Protein AF-A0AAV2I0E4-F1 (afdb_monomer_lite)

Foldseek 3Di:
DLVLLLLVLVLLVCVVPVVDDPVVCVVQVPLCVQLVVLCVVVVVCCPDPQHNLLLLLDPVSVVVLLVSLVSSVVSNVVRVVSHPDPSVNLSSVLSSQLSVLCNDPVVSVLSNLLCVWPVVVDVVLVVVLVVQLVVLSVVLSVVVVVQQVVCVVVVHDPLPDQSQVSLVSSLCSNLVVNCVSTNDSRSVSSNSSCCRNVVSSCVVVVNDPDDDDPVPPVVVVVVVVVPPPDDDD

Structure (mmCIF, N/CA/C/O backbone):
data_AF-A0AAV2I0E4-F1
#
_entry.id   AF-A0AAV2I0E4-F1
#
loop_
_atom_site.group_PDB
_atom_site.id
_atom_site.type_symbol
_atom_site.label_atom_id
_atom_site.label_alt_id
_atom_site.label_comp_id
_atom_site.label_asym_id
_atom_site.label_entity_id
_atom_site.label_seq_id
_atom_site.pdbx_PDB_ins_code
_atom_site.Cartn_x
_atom_site.Cartn_y
_atom_site.Cartn_z
_atom_site.occupancy
_atom_site.B_iso_or_equiv
_atom_site.auth_seq_id
_atom_site.auth_comp_id
_atom_site.auth_asym_id
_atom_site.auth_atom_id
_atom_site.pdbx_PDB_model_num
ATOM 1 N N . MET A 1 1 ? 7.960 1.478 -1.567 1.00 48.31 1 MET A N 1
ATOM 2 C CA . MET A 1 1 ? 6.516 1.318 -1.844 1.00 48.31 1 MET A CA 1
ATOM 3 C C . MET A 1 1 ? 5.869 0.247 -0.984 1.00 48.31 1 MET A C 1
ATOM 5 O O . MET A 1 1 ? 4.840 0.550 -0.406 1.00 48.31 1 MET A O 1
ATOM 9 N N . PHE A 1 2 ? 6.456 -0.941 -0.808 1.00 49.88 2 PHE A N 1
ATOM 10 C CA . PHE A 1 2 ? 5.968 -1.858 0.228 1.00 49.88 2 PHE A CA 1
ATOM 11 C C . PHE A 1 2 ? 5.987 -1.206 1.616 1.00 49.88 2 PHE A C 1
ATOM 13 O O . PHE A 1 2 ? 4.979 -1.257 2.291 1.00 49.88 2 PHE A O 1
ATOM 20 N N . LYS A 1 3 ? 7.018 -0.421 1.969 1.00 49.50 3 LYS A N 1
ATOM 21 C CA . LYS A 1 3 ? 6.972 0.493 3.133 1.00 49.50 3 LYS A CA 1
ATOM 22 C C . LYS A 1 3 ? 5.777 1.454 3.171 1.00 49.50 3 LYS A C 1
ATOM 24 O O . LYS A 1 3 ? 5.347 1.789 4.260 1.00 49.50 3 LYS A O 1
ATOM 29 N N . LEU A 1 4 ? 5.241 1.885 2.026 1.00 49.28 4 LEU A N 1
ATOM 30 C CA . LEU A 1 4 ? 4.042 2.726 1.953 1.00 49.28 4 LEU A CA 1
ATOM 31 C C . LEU A 1 4 ? 2.774 1.887 2.130 1.00 49.28 4 LEU A C 1
ATOM 33 O O . LEU A 1 4 ? 1.905 2.276 2.886 1.00 49.28 4 LEU A O 1
ATOM 37 N N . VAL A 1 5 ? 2.680 0.720 1.489 1.00 51.31 5 VAL A N 1
ATOM 38 C CA . VAL A 1 5 ? 1.581 -0.240 1.696 1.00 51.31 5 VAL A CA 1
ATOM 39 C C . VAL A 1 5 ? 1.544 -0.696 3.155 1.00 51.31 5 VAL A C 1
ATOM 41 O O . VAL A 1 5 ? 0.488 -0.689 3.781 1.00 51.31 5 VAL A O 1
ATOM 44 N N . LEU A 1 6 ? 2.710 -1.000 3.723 1.00 51.12 6 LEU A N 1
ATOM 45 C CA . LEU A 1 6 ? 2.941 -1.237 5.139 1.00 51.12 6 LEU A CA 1
ATOM 46 C C . LEU A 1 6 ? 2.538 -0.003 5.937 1.00 51.12 6 LEU A C 1
ATOM 48 O O . LEU A 1 6 ? 1.730 -0.149 6.833 1.00 51.12 6 LEU A O 1
ATOM 52 N N . ALA A 1 7 ? 3.007 1.206 5.617 1.00 47.75 7 ALA A N 1
ATOM 53 C CA . ALA A 1 7 ? 2.652 2.422 6.354 1.00 47.75 7 ALA A CA 1
ATOM 54 C C . ALA A 1 7 ? 1.153 2.746 6.302 1.00 47.75 7 ALA A C 1
ATOM 56 O O . ALA A 1 7 ? 0.615 3.209 7.297 1.00 47.75 7 ALA A O 1
ATOM 57 N N . LEU A 1 8 ? 0.464 2.468 5.194 1.00 48.38 8 LEU A N 1
ATOM 58 C CA . LEU A 1 8 ? -0.985 2.620 5.048 1.00 48.38 8 LEU A CA 1
ATOM 59 C C . LEU A 1 8 ? -1.731 1.560 5.868 1.00 48.38 8 LEU A C 1
ATOM 61 O O . LEU A 1 8 ? -2.673 1.888 6.587 1.00 48.38 8 LEU A O 1
ATOM 65 N N . SER A 1 9 ? -1.252 0.314 5.842 1.00 47.59 9 SER A N 1
ATOM 66 C CA . SER A 1 9 ? -1.775 -0.779 6.673 1.00 47.59 9 SER A CA 1
ATOM 67 C C . SER A 1 9 ? -1.529 -0.508 8.165 1.00 47.59 9 SER A C 1
ATOM 69 O O . SER A 1 9 ? -2.415 -0.691 8.993 1.00 47.59 9 SER A O 1
ATOM 71 N N . PHE A 1 10 ? -0.351 0.007 8.522 1.00 42.28 10 PHE A N 1
ATOM 72 C CA . PHE A 1 10 ? 0.028 0.389 9.879 1.00 42.28 10 PHE A CA 1
ATOM 73 C C . PHE A 1 10 ? -0.701 1.650 10.335 1.00 42.28 10 PHE A C 1
ATOM 75 O O . PHE A 1 10 ? -1.064 1.708 11.498 1.00 42.28 10 PHE A O 1
ATOM 82 N N . ALA A 1 11 ? -0.972 2.633 9.476 1.00 41.59 11 ALA A N 1
ATOM 83 C CA . ALA A 1 11 ? -1.765 3.808 9.839 1.00 41.59 11 ALA A CA 1
ATOM 84 C C . ALA A 1 11 ? -3.202 3.413 10.215 1.00 41.59 11 ALA A C 1
ATOM 86 O O . ALA A 1 11 ? -3.735 3.927 11.200 1.00 41.59 11 ALA A O 1
ATOM 87 N N . ALA A 1 12 ? -3.790 2.438 9.510 1.00 41.72 12 ALA A N 1
ATOM 88 C CA . ALA A 1 12 ? -5.074 1.848 9.888 1.00 41.72 12 ALA A CA 1
ATOM 89 C C . ALA A 1 12 ? -5.002 1.138 11.260 1.00 41.72 12 ALA A C 1
ATOM 91 O O . ALA A 1 12 ? -5.859 1.373 12.111 1.00 41.72 12 ALA A O 1
ATOM 92 N N . ILE A 1 13 ? -3.934 0.372 11.534 1.00 41.44 13 ILE A N 1
ATOM 93 C CA . ILE A 1 13 ? -3.697 -0.265 12.850 1.00 41.44 1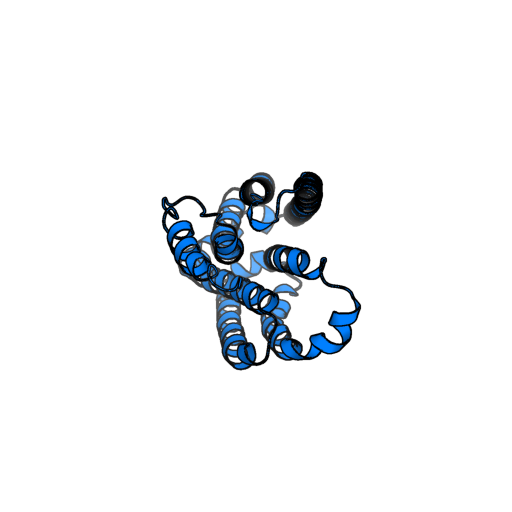3 ILE A CA 1
ATOM 94 C C . ILE A 1 13 ? -3.454 0.771 13.961 1.00 41.44 13 ILE A C 1
ATOM 96 O O . ILE A 1 13 ? -3.957 0.635 15.074 1.00 41.44 13 ILE A O 1
ATOM 100 N N . PHE A 1 14 ? -2.675 1.821 13.697 1.00 38.97 14 PHE A N 1
ATOM 101 C CA . PHE A 1 14 ? -2.323 2.848 14.681 1.00 38.97 14 PHE A CA 1
ATOM 102 C C . PHE A 1 14 ? -3.521 3.730 15.046 1.00 38.97 14 PHE A C 1
ATOM 104 O O . PHE A 1 14 ? -3.590 4.214 16.181 1.00 38.97 14 PHE A O 1
ATOM 111 N N . CYS A 1 15 ? -4.495 3.881 14.146 1.00 39.53 15 CYS A N 1
ATOM 112 C CA . CYS A 1 15 ? -5.775 4.511 14.464 1.00 39.53 15 CYS A CA 1
ATOM 113 C C . CYS A 1 15 ? -6.555 3.693 15.517 1.00 39.53 15 CYS A C 1
ATOM 115 O O . CYS A 1 15 ? -7.121 4.264 16.447 1.00 39.53 15 CYS A O 1
ATOM 117 N N . GLU A 1 16 ? -6.486 2.357 15.463 1.00 37.59 16 GLU A N 1
ATOM 118 C CA . GLU A 1 16 ? -7.081 1.477 16.482 1.00 37.59 16 GLU A CA 1
ATOM 119 C C . GLU A 1 16 ? -6.228 1.373 17.767 1.00 37.59 16 GLU A C 1
ATOM 121 O O . GLU A 1 16 ? -6.768 1.288 18.873 1.00 37.59 16 GLU A O 1
ATOM 126 N N . CYS A 1 17 ? -4.893 1.427 17.666 1.00 34.41 17 CYS A N 1
ATOM 127 C CA . CYS A 1 17 ? -3.990 1.270 18.815 1.00 34.41 17 CYS A CA 1
ATOM 128 C C . CYS A 1 17 ? -3.770 2.546 19.643 1.00 34.41 17 CYS A C 1
ATOM 130 O O . CYS A 1 17 ? -3.563 2.452 20.855 1.00 34.41 17 CYS A O 1
ATOM 132 N N . SER A 1 18 ? -3.805 3.739 19.043 1.00 38.62 18 SER A N 1
ATOM 133 C CA . SER A 1 18 ? -3.518 4.997 19.760 1.00 38.62 18 SER A CA 1
ATOM 134 C C . SER A 1 18 ? -4.557 5.336 20.842 1.00 38.62 18 SER A C 1
ATOM 136 O O . SER A 1 18 ? -4.232 6.021 21.814 1.00 38.62 18 SER A O 1
ATOM 138 N N . LEU A 1 19 ? -5.766 4.771 20.755 1.00 43.44 19 LEU A N 1
ATOM 139 C CA . LEU A 1 19 ? -6.815 4.907 21.770 1.00 43.44 19 LEU A CA 1
ATOM 140 C C . LEU A 1 19 ? -6.691 3.910 22.941 1.00 43.44 19 LEU A C 1
ATOM 142 O O . LEU A 1 19 ? -7.362 4.081 23.962 1.00 43.44 19 LEU A O 1
ATOM 146 N N . ILE A 1 20 ? -5.812 2.901 22.862 1.00 40.12 20 ILE A N 1
ATOM 147 C CA . ILE A 1 20 ? -5.702 1.829 23.866 1.00 40.12 20 ILE A CA 1
ATOM 148 C C . ILE A 1 20 ? -4.303 1.825 24.512 1.00 40.12 20 ILE A C 1
ATOM 150 O O . ILE A 1 20 ? -3.403 1.089 24.131 1.00 40.12 20 ILE A O 1
ATOM 154 N N . ARG A 1 21 ? -4.154 2.682 25.531 1.00 44.19 21 ARG A N 1
ATOM 155 C CA . ARG A 1 21 ? -3.226 2.640 26.691 1.00 44.19 21 ARG A CA 1
ATOM 156 C C . ARG A 1 21 ? -1.987 1.710 26.612 1.00 44.19 21 ARG A C 1
ATOM 158 O O . ARG A 1 21 ? -2.097 0.486 26.616 1.00 44.19 21 ARG A O 1
ATOM 165 N N . LYS A 1 22 ? -0.800 2.314 26.792 1.00 44.31 22 LYS A N 1
ATOM 166 C CA . LYS A 1 22 ? 0.545 1.690 26.874 1.00 44.31 22 LYS A CA 1
ATOM 167 C C . LYS A 1 22 ? 0.685 0.476 27.816 1.00 44.31 22 LYS A C 1
ATOM 169 O O . LYS A 1 22 ? 1.563 -0.351 27.590 1.00 44.31 22 LYS A O 1
ATOM 174 N N . ASP A 1 23 ? -0.180 0.324 28.818 1.00 39.72 23 ASP A N 1
ATOM 175 C CA . ASP A 1 23 ? -0.106 -0.774 29.796 1.00 39.72 23 ASP A CA 1
ATOM 176 C C . ASP A 1 23 ? -0.652 -2.120 29.275 1.00 39.72 23 ASP A C 1
ATOM 178 O O . ASP A 1 23 ? -0.345 -3.169 29.838 1.00 39.72 23 ASP A O 1
ATOM 182 N N . LEU A 1 24 ? -1.427 -2.120 28.180 1.00 45.09 24 LEU A N 1
ATOM 183 C CA . LEU A 1 24 ? -1.905 -3.345 27.519 1.00 45.09 24 LEU A CA 1
ATOM 184 C C . LEU A 1 24 ? -0.884 -3.933 26.534 1.00 45.09 24 LEU A C 1
ATOM 186 O O . LEU A 1 24 ? -0.988 -5.108 26.203 1.00 45.09 24 LEU A O 1
ATOM 190 N N . LEU A 1 25 ? 0.120 -3.167 26.096 1.00 48.09 25 LEU A N 1
ATOM 191 C CA . LEU A 1 25 ? 1.089 -3.602 25.080 1.00 48.09 25 LEU A CA 1
ATOM 192 C C . LEU A 1 25 ? 2.153 -4.567 25.629 1.00 48.09 25 LEU A C 1
ATOM 194 O O . LEU A 1 25 ? 2.576 -5.473 24.922 1.00 48.09 25 LEU A O 1
ATOM 198 N N . ALA A 1 26 ? 2.538 -4.446 26.904 1.00 46.16 26 ALA A N 1
ATOM 199 C CA . ALA A 1 26 ? 3.635 -5.237 27.476 1.00 46.16 26 ALA A CA 1
ATOM 200 C C . ALA A 1 26 ? 3.281 -6.706 27.791 1.00 46.16 26 ALA A C 1
ATOM 202 O O . ALA A 1 26 ? 4.175 -7.518 27.995 1.00 46.16 26 ALA A O 1
ATOM 203 N N . LYS A 1 27 ? 1.988 -7.058 27.854 1.00 48.91 27 LYS A N 1
ATOM 204 C CA . LYS A 1 27 ? 1.516 -8.437 28.115 1.00 48.91 27 LYS A CA 1
ATOM 205 C C . LYS A 1 27 ? 0.833 -9.088 26.908 1.00 48.91 27 LYS A C 1
ATOM 207 O O . LYS A 1 27 ? 0.436 -10.244 26.986 1.00 48.91 27 LYS A O 1
ATOM 212 N N . ARG A 1 28 ? 0.664 -8.322 25.827 1.00 51.25 28 ARG A N 1
ATOM 213 C CA . ARG A 1 28 ? -0.111 -8.666 24.628 1.00 51.25 28 ARG A CA 1
ATOM 214 C C . ARG A 1 28 ? 0.768 -8.752 23.374 1.00 51.25 28 ARG A C 1
ATOM 216 O O . ARG A 1 28 ? 0.269 -9.143 22.331 1.00 51.25 28 ARG A O 1
ATOM 223 N N . SER A 1 29 ? 2.061 -8.411 23.461 1.00 54.03 29 SER A N 1
ATOM 224 C CA . SER A 1 29 ? 2.978 -8.469 22.311 1.00 54.03 29 SER A CA 1
ATOM 225 C C . SER A 1 29 ? 3.360 -9.888 21.886 1.00 54.03 29 SER A C 1
ATOM 227 O O . SER A 1 29 ? 3.775 -10.068 20.747 1.00 54.03 29 SER A O 1
ATOM 229 N N . ASP A 1 30 ? 3.208 -10.891 22.756 1.00 65.81 30 ASP A N 1
ATOM 230 C CA . ASP A 1 30 ? 3.654 -12.252 22.432 1.00 65.81 30 ASP A CA 1
ATOM 231 C C . ASP A 1 30 ? 2.673 -13.008 21.525 1.00 65.81 30 ASP A C 1
ATOM 233 O O . ASP A 1 30 ? 3.133 -13.758 20.665 1.00 65.81 30 ASP A O 1
ATOM 237 N N . SER A 1 31 ? 1.352 -12.784 21.637 1.00 77.44 31 SER A N 1
ATOM 238 C CA . SER A 1 31 ? 0.344 -13.594 20.918 1.00 77.44 31 SER A CA 1
ATOM 239 C C . SER A 1 31 ? 0.422 -13.476 19.393 1.00 77.44 31 SER A C 1
ATOM 241 O O . SER A 1 31 ? 0.059 -14.408 18.686 1.00 77.44 31 SER A O 1
ATOM 243 N N . CYS A 1 32 ? 0.935 -12.360 18.873 1.00 85.62 32 CYS A N 1
ATOM 244 C CA . CYS A 1 32 ? 1.062 -12.123 17.432 1.00 85.62 32 CYS A CA 1
ATOM 245 C C . CYS A 1 32 ? 2.527 -12.049 16.966 1.00 85.62 32 CYS A C 1
ATOM 247 O O . CYS A 1 32 ? 2.785 -11.678 15.824 1.00 85.62 32 CYS A O 1
ATOM 249 N N . SER A 1 33 ? 3.493 -12.379 17.830 1.00 87.25 33 SER A N 1
ATOM 250 C CA . SER A 1 33 ? 4.925 -12.281 17.507 1.00 87.25 33 SER A CA 1
ATOM 251 C C . SER A 1 33 ? 5.341 -13.238 16.381 1.00 87.25 33 SER A C 1
ATOM 253 O O . SER A 1 33 ? 6.021 -12.817 15.446 1.00 87.25 33 SER A O 1
ATOM 255 N N . GLU A 1 34 ? 4.866 -14.487 16.414 1.00 87.56 34 GLU A N 1
ATOM 256 C CA . GLU A 1 34 ? 5.089 -15.471 15.343 1.00 87.56 34 GLU A CA 1
ATOM 257 C C . GLU A 1 34 ? 4.454 -15.023 14.021 1.00 87.56 34 GLU A C 1
ATOM 259 O O . GLU A 1 34 ? 5.078 -15.117 12.966 1.00 87.56 34 GLU A O 1
ATOM 264 N N . LEU A 1 35 ? 3.248 -14.452 14.085 1.00 86.88 35 LEU A N 1
ATOM 265 C CA . LEU A 1 35 ? 2.540 -13.931 12.917 1.00 86.88 35 LEU A CA 1
ATOM 266 C C . LEU A 1 35 ? 3.302 -12.768 12.264 1.00 86.88 35 LEU A C 1
ATOM 268 O O . LEU A 1 35 ? 3.440 -12.708 11.045 1.00 86.88 35 LEU A O 1
ATOM 272 N N . MET A 1 36 ? 3.837 -11.853 13.077 1.00 83.38 36 MET A N 1
ATOM 273 C CA . MET A 1 36 ? 4.671 -10.746 12.602 1.00 83.38 36 MET A CA 1
ATOM 274 C C . MET A 1 36 ? 5.982 -11.246 11.982 1.00 83.38 36 MET A C 1
ATOM 276 O O . MET A 1 36 ? 6.482 -10.629 11.048 1.00 83.38 36 MET A O 1
ATOM 280 N N . ALA A 1 37 ? 6.528 -12.372 12.451 1.00 87.31 37 ALA A N 1
ATOM 281 C CA . ALA A 1 37 ? 7.722 -12.973 11.858 1.00 87.31 37 ALA A CA 1
ATOM 282 C C . ALA A 1 37 ? 7.464 -13.551 10.454 1.00 87.31 37 ALA A C 1
ATOM 284 O O . ALA A 1 37 ? 8.399 -13.642 9.657 1.00 87.31 37 ALA A O 1
ATOM 285 N N . CYS A 1 38 ? 6.212 -13.877 10.107 1.00 87.25 38 CYS A N 1
ATOM 286 C CA . CYS A 1 38 ? 5.868 -14.380 8.776 1.00 87.25 38 CYS A CA 1
ATOM 287 C C . CYS A 1 38 ? 6.183 -13.383 7.651 1.00 87.25 38 CYS A C 1
ATOM 289 O O . CYS A 1 38 ? 6.455 -13.818 6.534 1.00 87.25 38 CYS A O 1
ATOM 291 N N . SER A 1 39 ? 6.177 -12.071 7.914 1.00 79.81 39 SER A N 1
ATOM 292 C CA . SER A 1 39 ? 6.472 -11.050 6.895 1.00 79.81 39 SER A CA 1
ATOM 293 C C . SER A 1 39 ? 7.972 -10.829 6.659 1.00 79.81 39 SER A C 1
ATOM 295 O O . SER A 1 39 ? 8.349 -10.161 5.695 1.00 79.81 39 SER A O 1
ATOM 297 N N . PHE A 1 40 ? 8.845 -11.418 7.486 1.00 79.19 40 PHE A N 1
ATOM 298 C CA . PHE A 1 40 ? 10.294 -11.221 7.401 1.00 79.19 40 PHE A CA 1
ATOM 299 C C . PHE A 1 40 ? 10.890 -11.553 6.017 1.00 79.19 40 PHE A C 1
ATOM 301 O O . PHE A 1 40 ? 11.646 -10.728 5.499 1.00 79.19 40 PHE A O 1
ATOM 308 N N . PRO A 1 41 ? 10.516 -12.661 5.344 1.00 74.94 41 PRO A N 1
ATOM 309 C CA . PRO A 1 41 ? 11.042 -12.974 4.014 1.00 74.94 41 PRO A CA 1
ATOM 310 C C . PRO A 1 41 ? 10.702 -11.921 2.950 1.00 74.94 41 PRO A C 1
ATOM 312 O O . PRO A 1 41 ? 11.481 -11.717 2.025 1.00 74.94 41 PRO A O 1
ATOM 315 N N . LEU A 1 42 ? 9.562 -11.227 3.077 1.00 71.81 42 LEU A N 1
ATOM 316 C CA . LEU A 1 42 ? 9.223 -10.116 2.181 1.00 71.81 42 LEU A CA 1
ATOM 317 C C . LEU A 1 42 ? 10.081 -8.882 2.475 1.00 71.81 42 LEU A C 1
ATOM 319 O O . LEU A 1 42 ? 10.526 -8.212 1.547 1.00 71.81 42 LEU A O 1
ATOM 323 N N . SER A 1 43 ? 10.388 -8.627 3.750 1.00 69.00 43 SER A N 1
ATOM 324 C CA . SER A 1 43 ? 11.249 -7.507 4.144 1.00 69.00 43 SER A CA 1
ATOM 325 C C . SER A 1 43 ? 12.700 -7.655 3.669 1.00 69.00 43 SER A C 1
ATOM 327 O O . SER A 1 43 ? 13.354 -6.652 3.387 1.00 69.00 43 SER A O 1
ATOM 329 N N . GLU A 1 44 ? 13.200 -8.887 3.517 1.00 70.06 44 GLU A N 1
ATOM 330 C CA . GLU A 1 44 ? 14.534 -9.128 2.956 1.00 70.06 44 GLU A CA 1
ATOM 331 C C . GLU A 1 44 ? 14.603 -8.717 1.480 1.00 70.06 44 GLU A C 1
ATOM 333 O O . GLU A 1 44 ? 15.563 -8.053 1.086 1.00 70.06 44 GLU A O 1
ATOM 338 N N . VAL A 1 45 ? 13.553 -9.009 0.699 1.00 65.00 45 VAL A N 1
ATOM 339 C CA . VAL A 1 45 ? 13.424 -8.563 -0.702 1.00 65.00 45 VAL A CA 1
ATOM 340 C C . VAL A 1 45 ? 13.359 -7.033 -0.790 1.00 65.00 45 VAL A C 1
ATOM 342 O O . VAL A 1 45 ? 13.881 -6.440 -1.724 1.00 65.00 45 VAL A O 1
ATOM 345 N N . GLU A 1 46 ? 12.790 -6.358 0.211 1.00 60.72 46 GLU A N 1
ATOM 346 C CA . GLU A 1 46 ? 12.759 -4.889 0.261 1.00 60.72 46 GLU A CA 1
ATOM 347 C C . GLU A 1 46 ? 14.103 -4.237 0.615 1.00 60.72 46 GLU A C 1
ATOM 349 O O . GLU A 1 46 ? 14.300 -3.050 0.340 1.00 60.72 46 GLU A O 1
ATOM 354 N N . SER A 1 47 ? 14.991 -4.975 1.283 1.00 57.62 47 SER A N 1
ATOM 355 C CA . SER A 1 47 ? 16.243 -4.455 1.846 1.00 57.62 47 SER A CA 1
ATOM 356 C C . SER A 1 47 ? 17.447 -4.526 0.902 1.00 57.62 47 SER A C 1
ATOM 358 O O . SER A 1 47 ? 18.528 -4.067 1.273 1.00 57.62 47 SER A O 1
ATOM 360 N N . GLY A 1 48 ? 17.272 -5.074 -0.306 1.00 56.97 48 GLY A N 1
ATOM 361 C CA . GLY A 1 48 ? 18.302 -5.078 -1.343 1.00 56.97 48 GLY A CA 1
ATOM 362 C C . GLY A 1 48 ? 18.766 -3.662 -1.708 1.00 56.97 48 GLY A C 1
ATOM 363 O O . GLY A 1 48 ? 17.966 -2.732 -1.796 1.00 56.97 48 GLY A O 1
ATOM 364 N N . ASP A 1 49 ? 20.077 -3.496 -1.924 1.00 48.16 49 ASP A N 1
ATOM 365 C CA . ASP A 1 49 ? 20.737 -2.214 -2.253 1.00 48.16 49 ASP A CA 1
ATOM 366 C C . ASP A 1 49 ? 20.219 -1.573 -3.565 1.00 48.16 49 ASP A C 1
ATOM 368 O O . ASP A 1 49 ? 20.454 -0.391 -3.822 1.00 48.16 49 ASP A O 1
ATOM 372 N N . ALA A 1 50 ? 19.491 -2.325 -4.398 1.00 42.66 50 ALA A N 1
ATOM 373 C CA . ALA A 1 50 ? 18.777 -1.814 -5.559 1.00 42.66 50 ALA A CA 1
ATOM 374 C C . ALA A 1 50 ? 17.295 -1.647 -5.196 1.00 42.66 50 ALA A C 1
ATOM 376 O O . ALA A 1 50 ? 16.582 -2.616 -4.971 1.00 42.66 50 ALA A O 1
ATOM 377 N N . GLY A 1 51 ? 16.822 -0.400 -5.113 1.00 51.62 51 GLY A N 1
ATOM 378 C CA . GLY A 1 51 ? 15.462 -0.081 -4.673 1.00 51.62 51 GLY A CA 1
ATOM 379 C C . GLY A 1 51 ? 14.389 -1.005 -5.273 1.00 51.62 51 GLY A C 1
ATOM 380 O O . GLY A 1 51 ? 14.202 -1.035 -6.489 1.00 51.62 51 GLY A O 1
ATOM 381 N N . ALA A 1 52 ? 13.661 -1.697 -4.390 1.00 59.19 52 ALA A N 1
ATOM 382 C CA . ALA A 1 52 ? 12.750 -2.825 -4.642 1.00 59.19 52 ALA A CA 1
ATOM 383 C C . ALA A 1 52 ? 11.718 -2.677 -5.783 1.00 59.19 52 ALA A C 1
ATOM 385 O O . ALA A 1 52 ? 11.087 -3.650 -6.179 1.00 59.19 52 ALA A O 1
ATOM 386 N N . LEU A 1 53 ? 11.504 -1.473 -6.320 1.00 56.84 53 LEU A N 1
ATOM 387 C CA . LEU A 1 53 ? 10.583 -1.245 -7.437 1.00 56.84 53 LEU A CA 1
ATOM 388 C C . LEU A 1 53 ? 11.177 -1.629 -8.792 1.00 56.84 53 LEU A C 1
ATOM 390 O O . LEU A 1 53 ? 10.463 -2.166 -9.632 1.00 56.84 53 LEU A O 1
ATOM 394 N N . ASN A 1 54 ? 12.475 -1.396 -8.993 1.00 63.41 54 ASN A N 1
ATOM 395 C CA . ASN A 1 54 ? 13.141 -1.788 -10.234 1.00 63.41 54 ASN A CA 1
ATOM 396 C C . ASN A 1 54 ? 13.312 -3.301 -10.312 1.00 63.41 54 ASN A C 1
ATOM 398 O O . ASN A 1 54 ? 13.215 -3.880 -11.391 1.00 63.41 54 ASN A O 1
ATOM 402 N N . GLU A 1 55 ? 13.503 -3.947 -9.164 1.00 73.25 55 GLU A N 1
ATOM 403 C CA . GLU A 1 55 ? 13.636 -5.398 -9.085 1.00 73.25 55 GLU A CA 1
ATOM 404 C C . GLU A 1 55 ? 12.343 -6.112 -9.501 1.00 73.25 55 GLU A C 1
ATOM 406 O O . GLU A 1 55 ? 12.405 -7.129 -10.176 1.00 73.25 55 GLU A O 1
ATOM 411 N N . LEU A 1 56 ? 11.160 -5.549 -9.227 1.00 79.69 56 LEU A N 1
ATOM 412 C CA . LEU A 1 56 ? 9.895 -6.151 -9.675 1.00 79.69 56 LEU A CA 1
ATOM 413 C C . LEU A 1 56 ? 9.689 -6.119 -11.197 1.00 79.69 56 LEU A C 1
ATOM 415 O O . LEU A 1 56 ? 8.821 -6.829 -11.704 1.00 79.69 56 LEU A O 1
ATOM 419 N N . SER A 1 57 ? 10.468 -5.315 -11.923 1.00 84.00 57 SER A N 1
ATOM 420 C CA . SER A 1 57 ? 10.464 -5.314 -13.389 1.00 84.00 57 SER A CA 1
ATOM 421 C C . SER A 1 57 ? 11.406 -6.354 -14.007 1.00 84.00 57 SER A C 1
ATOM 423 O O . SER A 1 57 ? 11.327 -6.616 -15.208 1.00 84.00 57 SER A O 1
ATOM 425 N N . ASP A 1 58 ? 12.273 -6.969 -13.196 1.00 88.31 58 ASP A N 1
ATOM 426 C CA . ASP A 1 58 ? 13.086 -8.113 -13.594 1.00 88.31 58 ASP A CA 1
ATOM 427 C C . ASP A 1 58 ? 12.305 -9.420 -13.392 1.00 88.31 58 ASP A C 1
ATOM 429 O O . ASP A 1 58 ? 11.695 -9.664 -12.352 1.00 88.31 58 ASP A O 1
ATOM 433 N N . GLU A 1 59 ? 12.333 -10.298 -14.394 1.00 91.31 59 GLU A N 1
ATOM 434 C CA . GLU A 1 59 ? 11.559 -11.544 -14.386 1.00 91.31 59 GLU A CA 1
ATOM 435 C C . GLU A 1 59 ? 11.983 -12.498 -13.259 1.00 91.31 59 GLU A C 1
ATOM 437 O O . GLU A 1 59 ? 11.130 -13.157 -12.661 1.00 91.31 59 GLU A O 1
ATOM 442 N N . ALA A 1 60 ? 13.282 -12.584 -12.955 1.00 90.44 60 ALA A N 1
ATOM 443 C CA . ALA A 1 60 ? 13.784 -13.497 -11.934 1.00 90.44 60 ALA A CA 1
ATOM 444 C C . ALA A 1 60 ? 13.461 -12.981 -10.527 1.00 90.44 60 ALA A C 1
ATOM 446 O O . ALA A 1 60 ? 12.998 -13.754 -9.684 1.00 90.44 60 ALA A O 1
ATOM 447 N N . ALA A 1 61 ? 13.649 -11.683 -10.287 1.00 86.75 61 ALA A N 1
ATOM 448 C CA . ALA A 1 61 ? 13.284 -11.048 -9.026 1.00 86.75 61 ALA A CA 1
ATOM 449 C C . ALA A 1 61 ? 11.761 -11.044 -8.801 1.00 86.75 61 ALA A C 1
ATOM 451 O O . ALA A 1 61 ? 11.315 -11.393 -7.708 1.00 86.75 61 ALA A O 1
ATOM 452 N N . TYR A 1 62 ? 10.952 -10.788 -9.834 1.00 88.81 62 TYR A N 1
ATOM 453 C CA . TYR A 1 62 ? 9.493 -10.935 -9.772 1.00 88.81 62 TYR A CA 1
ATOM 454 C C . TYR A 1 62 ? 9.068 -12.368 -9.412 1.00 88.81 62 TYR A C 1
ATOM 456 O O . TYR A 1 62 ? 8.245 -12.579 -8.518 1.00 88.81 62 TYR A O 1
ATOM 464 N N . ALA A 1 63 ? 9.650 -13.381 -10.066 1.00 92.38 63 ALA A N 1
ATOM 465 C CA . ALA A 1 63 ? 9.345 -14.780 -9.772 1.00 92.38 63 ALA A CA 1
ATOM 466 C C . ALA A 1 63 ? 9.730 -15.166 -8.333 1.00 92.38 63 ALA A C 1
ATOM 468 O O . ALA A 1 63 ? 8.966 -15.868 -7.662 1.00 92.38 63 ALA A O 1
ATOM 469 N N . LEU A 1 64 ? 10.881 -14.684 -7.848 1.00 90.38 64 LEU A N 1
ATOM 470 C CA . LEU A 1 64 ? 11.324 -14.887 -6.471 1.00 90.38 64 LEU A CA 1
ATOM 471 C C . LEU A 1 64 ? 10.378 -14.207 -5.477 1.00 90.38 64 LEU A C 1
ATOM 473 O O . LEU A 1 64 ? 9.942 -14.855 -4.527 1.00 90.38 64 LEU A O 1
ATOM 477 N N . PHE A 1 65 ? 10.002 -12.948 -5.717 1.00 88.19 65 PHE A N 1
ATOM 478 C CA . PHE A 1 65 ? 9.016 -12.231 -4.911 1.00 88.19 65 PHE A CA 1
ATOM 479 C C . PHE A 1 65 ? 7.713 -13.034 -4.811 1.00 88.19 65 PHE A C 1
ATOM 481 O O . PHE A 1 65 ? 7.276 -13.368 -3.713 1.00 88.19 65 PHE A O 1
ATOM 488 N N . CYS A 1 66 ? 7.150 -13.474 -5.939 1.00 92.38 66 CYS A N 1
ATOM 489 C CA . CYS A 1 66 ? 5.907 -14.248 -5.943 1.00 92.38 66 CYS A CA 1
ATOM 490 C C . CYS A 1 66 ? 6.025 -15.644 -5.323 1.00 92.38 66 CYS A C 1
ATOM 492 O O . CYS A 1 66 ? 5.033 -16.209 -4.856 1.00 92.38 66 CYS A O 1
ATOM 494 N N . GLN A 1 67 ? 7.226 -16.218 -5.280 1.00 93.19 67 GLN A N 1
ATOM 495 C CA . GLN A 1 67 ? 7.486 -17.405 -4.476 1.00 93.19 67 GLN A CA 1
ATOM 496 C C . GLN A 1 67 ? 7.455 -17.076 -2.976 1.00 93.19 67 GLN A C 1
ATOM 498 O O . GLN A 1 67 ? 6.831 -17.817 -2.216 1.00 93.19 67 GLN A O 1
ATOM 503 N N . GLN A 1 68 ? 8.063 -15.963 -2.553 1.00 89.38 68 GLN A N 1
ATOM 504 C CA . GLN A 1 68 ? 8.051 -15.521 -1.154 1.00 89.38 68 GLN A CA 1
ATOM 505 C C . GLN A 1 68 ? 6.646 -15.165 -0.665 1.00 89.38 68 GLN A C 1
ATOM 507 O O . GLN A 1 68 ? 6.301 -15.509 0.461 1.00 89.38 68 GLN A O 1
ATOM 512 N N . VAL A 1 69 ? 5.796 -14.581 -1.515 1.00 89.94 69 VAL A N 1
ATOM 513 C CA . VAL A 1 69 ? 4.380 -14.326 -1.187 1.00 89.94 69 VAL A CA 1
ATOM 514 C C . VAL A 1 69 ? 3.648 -15.619 -0.813 1.00 89.94 69 VAL A C 1
ATOM 516 O O . VAL A 1 69 ? 2.911 -15.651 0.171 1.00 89.94 69 VAL A O 1
ATOM 519 N N . LYS A 1 70 ? 3.897 -16.725 -1.528 1.00 93.56 70 LYS A N 1
ATOM 520 C CA . LYS A 1 70 ? 3.304 -18.036 -1.195 1.00 93.56 70 LYS A CA 1
ATOM 521 C C . LYS A 1 70 ? 3.789 -18.555 0.157 1.00 93.56 70 LYS A C 1
ATOM 523 O O . LYS A 1 70 ? 2.985 -19.076 0.931 1.00 93.56 70 LYS A O 1
ATOM 528 N N . THR A 1 71 ? 5.083 -18.407 0.445 1.00 92.69 71 THR A N 1
ATOM 529 C CA . THR A 1 71 ? 5.670 -18.768 1.745 1.00 92.69 71 THR A CA 1
ATOM 530 C C . THR A 1 71 ? 5.054 -17.936 2.868 1.00 92.69 71 THR A C 1
ATOM 532 O O . THR A 1 71 ? 4.618 -18.494 3.873 1.00 92.69 71 THR A O 1
ATOM 535 N N . PHE A 1 72 ? 4.947 -16.620 2.668 1.00 89.69 72 PHE A N 1
ATOM 536 C CA . PHE A 1 72 ? 4.338 -15.691 3.614 1.00 89.69 72 PHE A CA 1
ATOM 537 C C . PHE A 1 72 ? 2.885 -16.058 3.914 1.00 89.69 72 PHE A C 1
ATOM 539 O O . PHE A 1 72 ? 2.516 -16.208 5.075 1.00 89.69 72 PHE A O 1
ATOM 546 N N . LYS A 1 73 ? 2.081 -16.281 2.871 1.00 94.12 73 LYS A N 1
ATOM 547 C CA . LYS A 1 73 ? 0.676 -16.673 2.998 1.00 94.12 73 LYS A CA 1
ATOM 548 C C . LYS A 1 73 ? 0.505 -17.987 3.754 1.00 94.12 73 LYS A C 1
ATOM 550 O O . LYS A 1 73 ? -0.340 -18.070 4.635 1.00 94.12 73 LYS A O 1
ATOM 555 N N . THR A 1 74 ? 1.343 -18.980 3.454 1.00 95.50 74 THR A N 1
ATOM 556 C CA . THR A 1 74 ? 1.330 -20.268 4.166 1.00 95.50 74 THR A CA 1
ATOM 557 C C . THR A 1 74 ? 1.647 -20.069 5.650 1.00 95.50 74 THR A C 1
ATOM 559 O O . THR A 1 74 ? 0.899 -20.535 6.501 1.00 95.50 74 THR A O 1
ATOM 562 N N . CYS A 1 75 ? 2.695 -19.300 5.966 1.00 94.88 75 CYS A N 1
ATOM 563 C CA . CYS A 1 75 ? 3.048 -18.971 7.349 1.00 94.88 75 CYS A CA 1
ATOM 564 C C . CYS A 1 75 ? 1.906 -18.248 8.077 1.00 94.88 75 CYS A C 1
ATOM 566 O O . CYS A 1 75 ? 1.575 -18.600 9.208 1.00 94.88 75 CYS A O 1
ATOM 568 N N . PHE A 1 76 ? 1.274 -17.266 7.426 1.00 93.62 76 PHE A N 1
ATOM 569 C CA . PHE A 1 76 ? 0.119 -16.561 7.975 1.00 93.62 76 PHE A CA 1
ATOM 570 C C . PHE A 1 76 ? -1.045 -17.515 8.255 1.00 93.62 76 PHE A C 1
ATOM 572 O O . PHE A 1 76 ? -1.581 -17.512 9.359 1.00 93.62 76 PHE A O 1
ATOM 579 N N . ASP A 1 77 ? -1.418 -18.361 7.295 1.00 95.69 77 ASP A N 1
ATOM 580 C CA . ASP A 1 77 ? -2.525 -19.306 7.457 1.00 95.69 77 ASP A CA 1
ATOM 581 C C . ASP A 1 77 ? -2.284 -20.310 8.596 1.00 95.69 77 ASP A C 1
ATOM 583 O O . ASP A 1 77 ? -3.224 -20.620 9.333 1.00 95.69 77 ASP A O 1
ATOM 587 N N . ASP A 1 78 ? -1.037 -20.747 8.789 1.00 96.00 78 ASP A N 1
ATOM 588 C CA . ASP A 1 78 ? -0.642 -21.676 9.853 1.00 96.00 78 ASP A CA 1
ATOM 589 C C . ASP A 1 78 ? -0.600 -21.022 11.248 1.00 96.00 78 ASP A C 1
ATOM 591 O O . ASP A 1 78 ? -0.788 -21.697 12.264 1.00 96.00 78 ASP A O 1
ATOM 595 N N . THR A 1 79 ? -0.357 -19.709 11.326 1.00 93.50 79 THR A N 1
ATOM 596 C CA . THR A 1 79 ? -0.116 -19.002 12.599 1.00 93.50 79 THR A CA 1
ATOM 597 C C . THR A 1 79 ? -1.245 -18.064 13.020 1.00 93.50 79 THR A C 1
ATOM 599 O O . THR A 1 79 ? -1.366 -17.757 14.207 1.00 93.50 79 THR A O 1
ATOM 602 N N . LYS A 1 80 ? -2.131 -17.644 12.109 1.00 93.94 80 LYS A N 1
ATOM 603 C CA . LYS A 1 80 ? -3.170 -16.633 12.384 1.00 93.94 80 LYS A CA 1
ATOM 604 C C . LYS A 1 80 ? -4.102 -16.983 13.539 1.00 93.94 80 LYS A C 1
ATOM 606 O O . LYS A 1 80 ? -4.531 -16.088 14.256 1.00 93.94 80 LYS A O 1
ATOM 611 N N . SER A 1 81 ? -4.378 -18.267 13.782 1.00 94.44 81 SER A N 1
ATOM 612 C CA . SER A 1 81 ? -5.226 -18.695 14.906 1.00 94.44 81 SER A CA 1
ATOM 613 C C . SER A 1 81 ? -4.613 -18.429 16.284 1.00 94.44 81 SER A C 1
ATOM 615 O O . SER A 1 81 ? -5.318 -18.522 17.285 1.00 94.44 81 SER A O 1
ATOM 617 N N . GLN A 1 82 ? -3.307 -18.155 16.349 1.00 92.62 82 GLN A N 1
ATOM 618 C CA . GLN A 1 82 ? -2.595 -17.844 17.588 1.00 92.62 82 GLN A CA 1
ATOM 619 C C . GLN A 1 82 ? -2.689 -16.356 17.966 1.00 92.62 82 GLN A C 1
ATOM 621 O O . GLN A 1 82 ? -2.536 -16.012 19.138 1.00 92.62 82 GLN A O 1
ATOM 626 N N . CYS A 1 83 ? -2.985 -15.485 16.996 1.00 88.19 83 CYS A N 1
ATOM 627 C CA . CYS A 1 83 ? -3.109 -14.048 17.203 1.00 88.19 83 CYS A CA 1
ATOM 628 C C . CYS A 1 83 ? -4.566 -13.671 17.507 1.00 88.19 83 CYS A C 1
ATOM 630 O O . CYS A 1 83 ? -5.471 -13.909 16.713 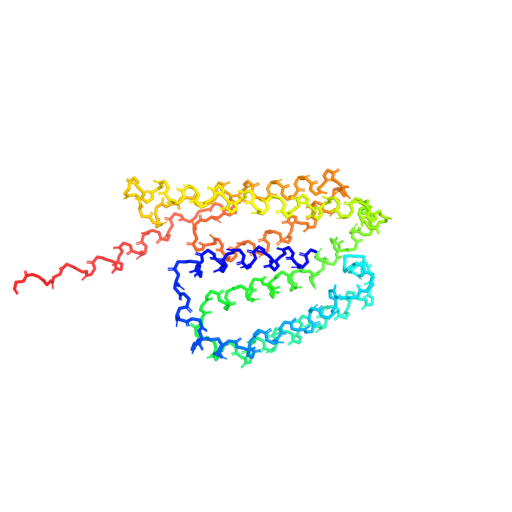1.00 88.19 83 CYS A O 1
ATOM 632 N N . ASP A 1 84 ? -4.796 -13.045 18.661 1.00 88.38 84 ASP A N 1
ATOM 633 C CA . ASP A 1 84 ? -6.114 -12.588 19.120 1.00 88.38 84 ASP A CA 1
ATOM 634 C C . ASP A 1 84 ? -6.418 -11.125 18.740 1.00 88.38 84 ASP A C 1
ATOM 636 O O . ASP A 1 84 ? -7.445 -10.569 19.136 1.00 88.38 84 ASP A O 1
ATOM 640 N N . GLN A 1 85 ? -5.519 -10.483 17.989 1.00 83.19 85 GLN A N 1
ATOM 641 C CA . GLN A 1 85 ? -5.616 -9.077 17.607 1.00 83.19 85 GLN A CA 1
ATOM 642 C C . GLN A 1 85 ? -6.142 -8.934 16.174 1.00 83.19 85 GLN A C 1
ATOM 644 O O . GLN A 1 85 ? -5.373 -8.953 15.216 1.00 83.19 85 GLN A O 1
ATOM 649 N N . ASP A 1 86 ? -7.457 -8.736 16.042 1.00 82.06 86 ASP A N 1
ATOM 650 C CA . ASP A 1 86 ? -8.157 -8.574 14.753 1.00 82.06 86 ASP A CA 1
ATOM 651 C C . ASP A 1 86 ? -7.522 -7.503 13.846 1.00 82.06 86 ASP A C 1
ATOM 653 O O . ASP A 1 86 ? -7.308 -7.746 12.662 1.00 82.06 86 ASP A O 1
ATOM 657 N N . GLY A 1 87 ? -7.123 -6.355 14.407 1.00 75.88 87 GLY A N 1
ATOM 658 C CA . GLY A 1 87 ? -6.459 -5.293 13.641 1.00 75.88 87 GLY A CA 1
ATOM 659 C C . GLY A 1 87 ? -5.115 -5.720 13.033 1.00 75.88 87 GLY A C 1
ATOM 660 O O . GLY A 1 87 ? -4.809 -5.366 11.896 1.00 75.88 87 GLY A O 1
ATOM 661 N N . VAL A 1 88 ? -4.328 -6.540 13.745 1.00 79.81 88 VAL A N 1
ATOM 662 C CA . VAL A 1 88 ? -3.057 -7.084 13.227 1.00 79.81 88 VAL A CA 1
ATOM 663 C C . VAL A 1 88 ? -3.324 -8.101 12.120 1.00 79.81 88 VAL A C 1
ATOM 665 O O . VAL A 1 88 ? -2.666 -8.056 11.081 1.00 79.81 88 VAL A O 1
ATOM 668 N N . LEU A 1 89 ? -4.309 -8.985 12.317 1.00 83.94 89 LEU A N 1
ATOM 669 C CA . LEU A 1 89 ? -4.724 -9.966 11.313 1.00 83.94 89 LEU A CA 1
ATOM 670 C C . LEU A 1 89 ? -5.136 -9.279 10.009 1.00 83.94 89 LEU A C 1
ATOM 672 O O . LEU A 1 89 ? -4.547 -9.559 8.969 1.00 83.94 89 LEU A O 1
ATOM 676 N N . LYS A 1 90 ? -6.062 -8.318 10.079 1.00 80.25 90 LYS A N 1
ATOM 677 C CA . LYS A 1 90 ? -6.556 -7.571 8.913 1.00 80.25 90 LYS A CA 1
ATOM 678 C C . LYS A 1 90 ? -5.452 -6.831 8.170 1.00 80.25 90 LYS A C 1
ATOM 680 O O . LYS A 1 90 ? -5.435 -6.807 6.942 1.00 80.25 90 LYS A O 1
ATOM 685 N N . ALA A 1 91 ? -4.509 -6.237 8.895 1.00 75.69 91 ALA A N 1
ATOM 686 C CA . ALA A 1 91 ? -3.400 -5.538 8.264 1.00 75.69 91 ALA A CA 1
ATOM 687 C C . ALA A 1 91 ? -2.447 -6.478 7.521 1.00 75.69 91 ALA A C 1
ATOM 689 O O . ALA A 1 91 ? -1.937 -6.122 6.459 1.00 75.69 91 ALA A O 1
ATOM 690 N N . ILE A 1 92 ? -2.202 -7.673 8.061 1.00 81.62 92 ILE A N 1
ATOM 691 C CA . ILE A 1 92 ? -1.395 -8.689 7.383 1.00 81.62 92 ILE A CA 1
ATOM 692 C C . ILE A 1 92 ? -2.162 -9.274 6.190 1.00 81.62 92 ILE A C 1
ATOM 694 O O . ILE A 1 92 ? -1.583 -9.424 5.117 1.00 81.62 92 ILE A O 1
ATOM 698 N N . GLU A 1 93 ? -3.468 -9.517 6.321 1.00 85.19 93 GLU A N 1
ATOM 699 C CA . GLU A 1 93 ? -4.329 -9.925 5.203 1.00 85.19 93 GLU A CA 1
ATOM 700 C C . GLU A 1 93 ? -4.315 -8.893 4.070 1.00 85.19 93 GLU A C 1
ATOM 702 O O . GLU A 1 93 ? -4.200 -9.270 2.905 1.00 85.19 93 GLU A O 1
ATOM 707 N N . GLY A 1 94 ? -4.349 -7.597 4.395 1.00 79.69 94 GLY A N 1
ATOM 708 C CA . GLY A 1 94 ? -4.208 -6.516 3.419 1.00 79.69 94 GLY A CA 1
ATOM 709 C C . GLY A 1 94 ? -2.870 -6.562 2.675 1.00 79.69 94 GLY A C 1
ATOM 710 O O . GLY A 1 94 ? -2.837 -6.436 1.452 1.00 79.69 94 GLY A O 1
ATOM 711 N N . GLN A 1 95 ? -1.765 -6.822 3.382 1.00 81.19 95 GLN A N 1
ATOM 712 C CA . GLN A 1 95 ? -0.449 -6.997 2.753 1.00 81.19 95 GLN A CA 1
ATOM 713 C C . GLN A 1 95 ? -0.409 -8.221 1.833 1.00 81.19 95 GLN A C 1
ATOM 715 O O . GLN A 1 95 ? 0.102 -8.124 0.718 1.00 81.19 95 GLN A O 1
ATOM 720 N N . ILE A 1 96 ? -0.967 -9.356 2.273 1.00 86.88 96 ILE A N 1
ATOM 721 C CA . ILE A 1 96 ? -1.076 -10.571 1.453 1.00 86.88 96 ILE A CA 1
ATOM 722 C C . ILE A 1 96 ? -1.908 -10.286 0.205 1.00 86.88 96 ILE A C 1
ATOM 724 O O . ILE A 1 96 ? -1.497 -10.674 -0.880 1.00 86.88 96 ILE A O 1
ATOM 728 N N . ALA A 1 97 ? -3.033 -9.577 0.329 1.00 86.12 97 ALA A N 1
ATOM 729 C CA . ALA A 1 97 ? -3.894 -9.245 -0.802 1.00 86.12 97 ALA A CA 1
ATOM 730 C C . ALA A 1 97 ? -3.163 -8.395 -1.853 1.00 86.12 97 ALA A C 1
ATOM 732 O O . ALA A 1 97 ? -3.245 -8.691 -3.044 1.00 86.12 97 ALA A O 1
ATOM 733 N N . VAL A 1 98 ? -2.401 -7.383 -1.424 1.00 83.75 98 VAL A N 1
ATOM 734 C CA . VAL A 1 98 ? -1.568 -6.569 -2.326 1.00 83.75 98 VAL A CA 1
ATOM 735 C C . VAL A 1 98 ? -0.494 -7.414 -2.996 1.00 83.75 98 VAL A C 1
ATOM 737 O O . VAL A 1 98 ? -0.303 -7.328 -4.207 1.00 83.75 98 VAL A O 1
ATOM 740 N N . ALA A 1 99 ? 0.200 -8.245 -2.223 1.00 86.62 99 ALA A N 1
ATOM 741 C CA . ALA A 1 99 ? 1.268 -9.081 -2.743 1.00 86.62 99 ALA A CA 1
ATOM 742 C C . ALA A 1 99 ? 0.740 -10.138 -3.734 1.00 86.62 99 ALA A C 1
ATOM 744 O O . ALA A 1 99 ? 1.324 -10.330 -4.800 1.00 86.62 99 ALA A O 1
ATOM 745 N N . ASP A 1 100 ? -0.405 -10.757 -3.433 1.00 90.25 100 ASP A N 1
ATOM 746 C CA . ASP A 1 100 ? -1.123 -11.662 -4.335 1.00 90.25 100 ASP A CA 1
ATOM 747 C C . ASP A 1 100 ? -1.549 -10.928 -5.617 1.00 90.25 100 ASP A C 1
ATOM 749 O O . ASP A 1 100 ? -1.380 -11.475 -6.706 1.00 90.25 100 ASP A O 1
ATOM 753 N N . ASN A 1 101 ? -2.046 -9.687 -5.515 1.00 87.69 101 ASN A N 1
ATOM 754 C CA . ASN A 1 101 ? -2.419 -8.874 -6.675 1.00 87.69 101 ASN A CA 1
ATOM 755 C C . ASN A 1 101 ? -1.218 -8.561 -7.576 1.00 87.69 101 ASN A C 1
ATOM 757 O O . ASN A 1 101 ? -1.316 -8.765 -8.784 1.00 87.69 101 ASN A O 1
ATOM 761 N N . ILE A 1 102 ? -0.070 -8.173 -7.013 1.00 88.00 102 ILE A N 1
ATOM 762 C CA . ILE A 1 102 ? 1.182 -7.982 -7.771 1.00 88.00 102 ILE A CA 1
ATOM 763 C C . ILE A 1 102 ? 1.558 -9.263 -8.535 1.00 88.00 102 ILE A C 1
ATOM 765 O O . ILE A 1 102 ? 2.039 -9.197 -9.667 1.00 88.00 102 ILE A O 1
ATOM 769 N N . CYS A 1 103 ? 1.277 -10.432 -7.956 1.00 92.19 103 CYS A N 1
ATOM 770 C CA . CYS A 1 103 ? 1.557 -11.746 -8.535 1.00 92.19 103 CYS A CA 1
ATOM 771 C C . CYS A 1 103 ? 0.532 -12.256 -9.568 1.00 92.19 103 CYS A C 1
ATOM 773 O O . CYS A 1 103 ? 0.659 -13.382 -10.060 1.00 92.19 103 CYS A O 1
ATOM 775 N N . THR A 1 104 ? -0.479 -11.453 -9.914 1.00 94.25 104 THR A N 1
ATOM 776 C CA . THR A 1 104 ? -1.419 -11.737 -11.013 1.00 94.25 104 THR A CA 1
ATOM 777 C C . THR A 1 104 ? -0.833 -11.341 -12.375 1.00 94.25 104 THR A C 1
ATOM 779 O O . THR A 1 104 ? 0.132 -10.577 -12.423 1.00 94.25 104 THR A O 1
ATOM 782 N N . PRO A 1 105 ? -1.392 -11.816 -13.507 1.00 95.25 105 PRO A N 1
ATOM 783 C CA . PRO A 1 105 ? -0.988 -11.345 -14.833 1.00 95.25 105 PRO A CA 1
ATOM 784 C C . PRO A 1 105 ? -1.074 -9.819 -14.990 1.00 95.25 105 PRO A C 1
ATOM 786 O O . PRO A 1 105 ? -0.153 -9.212 -15.532 1.00 95.25 105 PRO A O 1
ATOM 789 N N . GLU A 1 106 ? -2.137 -9.201 -14.473 1.00 92.31 106 GLU A N 1
ATOM 790 C CA . GLU A 1 106 ? -2.344 -7.751 -14.503 1.00 92.31 106 GLU A CA 1
ATOM 791 C C . GLU A 1 106 ? -1.319 -7.023 -13.619 1.00 92.31 106 GLU A C 1
ATOM 793 O O . GLU A 1 106 ? -0.695 -6.053 -14.051 1.00 92.31 106 GLU A O 1
ATOM 798 N N . GLY A 1 107 ? -1.079 -7.535 -12.407 1.00 90.31 107 GLY A N 1
ATOM 799 C CA . GLY A 1 107 ? -0.064 -7.001 -11.496 1.00 90.31 107 GLY A CA 1
ATOM 800 C C . GLY A 1 107 ? 1.357 -7.141 -12.042 1.00 90.31 107 GLY A C 1
ATOM 801 O O . GLY A 1 107 ? 2.178 -6.241 -11.855 1.00 90.31 107 GLY A O 1
ATOM 802 N N . LYS A 1 108 ? 1.644 -8.217 -12.788 1.00 92.56 108 LYS A N 1
ATOM 803 C CA . LYS A 1 108 ? 2.907 -8.400 -13.512 1.00 92.56 108 LYS A CA 1
ATOM 804 C C . LYS A 1 108 ? 3.099 -7.323 -14.568 1.00 92.56 108 LYS A C 1
ATOM 806 O O . LYS A 1 108 ? 4.155 -6.701 -14.619 1.00 92.56 108 LYS A O 1
ATOM 811 N N . GLU A 1 109 ? 2.088 -7.107 -15.409 1.00 93.62 109 GLU A N 1
ATOM 812 C CA . GLU A 1 109 ? 2.133 -6.089 -16.459 1.00 93.62 109 GLU A CA 1
ATOM 813 C C . GLU A 1 109 ? 2.382 -4.699 -15.865 1.00 93.62 109 GLU A C 1
ATOM 815 O O . GLU A 1 109 ? 3.279 -3.989 -16.321 1.00 93.62 109 GLU A O 1
ATOM 820 N N . ALA A 1 110 ? 1.653 -4.344 -14.803 1.00 90.00 110 ALA A N 1
ATOM 821 C CA . ALA A 1 110 ? 1.820 -3.069 -14.116 1.00 90.00 110 ALA A CA 1
ATOM 822 C C . ALA A 1 110 ? 3.212 -2.933 -13.472 1.00 90.00 110 ALA A C 1
ATOM 824 O O . ALA A 1 110 ? 3.858 -1.896 -13.608 1.00 90.00 110 ALA A O 1
ATOM 825 N N . SER A 1 111 ? 3.712 -3.999 -12.841 1.00 88.06 111 SER A N 1
ATOM 826 C CA . SER A 1 111 ? 5.054 -4.032 -12.241 1.00 88.06 111 SER A CA 1
ATOM 827 C C . SER A 1 111 ? 6.155 -3.875 -13.293 1.00 88.06 111 SER A C 1
ATOM 829 O O . SER A 1 111 ? 7.122 -3.151 -13.085 1.00 88.06 111 SER A O 1
ATOM 831 N N . PHE A 1 112 ? 6.000 -4.496 -14.463 1.00 91.44 112 PHE A N 1
ATOM 832 C CA . PHE A 1 112 ? 6.968 -4.395 -15.559 1.00 91.44 112 PHE A CA 1
ATOM 833 C C . PHE A 1 112 ? 6.890 -3.035 -16.259 1.00 91.44 112 PHE A C 1
ATOM 835 O O . PHE A 1 112 ? 7.896 -2.540 -16.771 1.00 91.44 112 PHE A O 1
ATOM 842 N N . ALA A 1 113 ? 5.718 -2.396 -16.260 1.00 91.81 113 ALA A N 1
ATOM 843 C CA . ALA A 1 113 ? 5.565 -1.031 -16.745 1.00 91.81 113 ALA A CA 1
ATOM 844 C C . ALA A 1 113 ? 6.345 -0.018 -15.889 1.00 91.81 113 ALA A C 1
ATOM 846 O O . ALA A 1 113 ? 6.793 0.989 -16.433 1.00 91.81 113 ALA A O 1
ATOM 847 N N . LEU A 1 114 ? 6.605 -0.303 -14.604 1.00 87.25 114 LEU A N 1
ATOM 848 C CA . LEU A 1 114 ? 7.410 0.573 -13.744 1.00 87.25 114 LEU A CA 1
ATOM 849 C C . LEU A 1 114 ? 8.814 0.824 -14.289 1.00 87.25 114 LEU A C 1
ATOM 851 O O . LEU A 1 114 ? 9.324 1.922 -14.090 1.00 87.25 114 LEU A O 1
ATOM 855 N N . ALA A 1 115 ? 9.410 -0.118 -15.028 1.00 89.19 115 ALA A N 1
ATOM 856 C CA . ALA A 1 115 ? 10.709 0.087 -15.678 1.00 89.19 115 ALA A CA 1
ATOM 857 C C . ALA A 1 115 ? 10.718 1.262 -16.672 1.00 89.19 115 ALA A C 1
ATOM 859 O O . ALA A 1 115 ? 11.785 1.748 -17.040 1.00 89.19 115 ALA A O 1
ATOM 860 N N . LYS A 1 116 ? 9.540 1.700 -17.133 1.00 90.75 116 LYS A N 1
ATOM 861 C CA . LYS A 1 116 ? 9.366 2.854 -18.025 1.00 90.75 116 LYS A CA 1
ATOM 862 C C . LYS A 1 116 ? 9.113 4.159 -17.271 1.00 90.75 116 LYS A C 1
ATOM 864 O O . LYS A 1 116 ? 9.132 5.211 -17.897 1.00 90.75 116 LYS A O 1
ATOM 869 N N . SER A 1 117 ? 8.868 4.089 -15.963 1.00 91.56 117 SER A N 1
ATOM 870 C CA . SER A 1 117 ? 8.651 5.267 -15.127 1.00 91.56 117 SER A CA 1
ATOM 871 C C . SER A 1 117 ? 9.951 6.046 -14.947 1.00 91.56 117 SER A C 1
ATOM 873 O O . SER A 1 117 ? 11.038 5.469 -14.872 1.00 91.56 117 SER A O 1
ATOM 875 N N . ASP A 1 118 ? 9.847 7.362 -14.792 1.00 91.69 118 ASP A N 1
ATOM 876 C CA . ASP A 1 118 ? 11.014 8.211 -14.559 1.00 91.69 118 ASP A CA 1
ATOM 877 C C . ASP A 1 118 ? 11.763 7.801 -13.277 1.00 91.69 118 ASP A C 1
ATOM 879 O O . ASP A 1 118 ? 12.994 7.809 -13.224 1.00 91.69 118 ASP A O 1
ATOM 883 N N . CYS A 1 119 ? 11.015 7.367 -12.259 1.00 88.00 119 CYS A N 1
ATOM 884 C CA . CYS A 1 119 ? 11.541 6.919 -10.970 1.00 88.00 119 CYS A CA 1
ATOM 885 C C . CYS A 1 119 ? 12.288 5.578 -11.027 1.00 88.00 119 CYS A C 1
ATOM 887 O O . CYS A 1 119 ? 12.931 5.207 -10.041 1.00 88.00 119 CYS A O 1
ATOM 889 N N . ALA A 1 120 ? 12.239 4.859 -12.155 1.00 86.06 120 ALA A N 1
ATOM 890 C CA . ALA A 1 120 ? 13.059 3.669 -12.344 1.00 86.06 120 ALA A CA 1
ATOM 891 C C . ALA A 1 120 ? 14.523 4.008 -12.640 1.00 86.06 120 ALA A C 1
ATOM 893 O O . ALA A 1 120 ? 15.427 3.277 -12.242 1.00 86.06 120 ALA A O 1
ATOM 894 N N . THR A 1 121 ? 14.773 5.131 -13.310 1.00 84.94 121 THR A N 1
ATOM 895 C CA . THR A 1 121 ? 16.128 5.530 -13.724 1.00 84.94 121 THR A CA 1
ATOM 896 C C . THR A 1 121 ? 16.669 6.747 -12.980 1.00 84.94 121 THR A C 1
ATOM 898 O O . THR A 1 121 ? 17.869 7.002 -13.038 1.00 84.94 121 THR A O 1
ATOM 901 N N . ASP A 1 122 ? 15.804 7.493 -12.290 1.00 88.56 122 ASP A N 1
ATOM 902 C CA . ASP A 1 122 ? 16.152 8.713 -11.567 1.00 88.56 122 ASP A CA 1
ATOM 903 C C . ASP A 1 122 ? 15.888 8.548 -10.060 1.00 88.56 122 ASP A C 1
ATOM 905 O O . ASP A 1 122 ? 14.757 8.643 -9.573 1.00 88.56 122 ASP A O 1
ATOM 909 N N . ASP A 1 123 ? 16.966 8.305 -9.311 1.00 86.50 123 ASP A N 1
ATOM 910 C CA . ASP A 1 123 ? 16.928 8.148 -7.855 1.00 86.50 123 ASP A CA 1
ATOM 911 C C . ASP A 1 123 ? 16.429 9.412 -7.134 1.00 86.50 123 ASP A C 1
ATOM 913 O O . ASP A 1 123 ? 15.822 9.298 -6.066 1.00 86.50 123 ASP A O 1
ATOM 917 N N . VAL A 1 124 ? 16.650 10.605 -7.704 1.00 91.62 124 VAL A N 1
ATOM 918 C CA . VAL A 1 124 ? 16.183 11.871 -7.122 1.00 91.62 124 VAL A CA 1
ATOM 919 C C . VAL A 1 124 ? 14.669 11.947 -7.232 1.00 91.62 124 VAL A C 1
ATOM 921 O O . VAL A 1 124 ? 14.003 12.161 -6.222 1.00 91.62 124 VAL A O 1
ATOM 924 N N . LYS A 1 125 ? 14.104 11.680 -8.416 1.00 89.44 125 LYS A N 1
ATOM 925 C CA . LYS A 1 125 ? 12.642 11.618 -8.586 1.00 89.44 125 LYS A CA 1
ATOM 926 C C . LYS A 1 125 ? 12.008 10.555 -7.696 1.00 89.44 125 LYS A C 1
ATOM 928 O O . LYS A 1 125 ? 10.958 10.803 -7.105 1.00 89.44 125 LYS A O 1
ATOM 933 N N . ARG A 1 126 ? 12.655 9.392 -7.550 1.00 84.38 126 ARG A N 1
ATOM 934 C CA . ARG A 1 126 ? 12.187 8.336 -6.641 1.00 84.38 126 ARG A CA 1
ATOM 935 C C . ARG A 1 126 ? 12.136 8.818 -5.190 1.00 84.38 126 ARG A C 1
ATOM 937 O O . ARG A 1 126 ? 11.146 8.558 -4.509 1.00 84.38 126 ARG A O 1
ATOM 944 N N . LEU A 1 127 ? 13.178 9.509 -4.725 1.00 84.88 127 LEU A N 1
ATOM 945 C CA . LEU A 1 127 ? 13.221 10.073 -3.376 1.00 84.88 127 LEU A CA 1
ATOM 946 C C . LEU A 1 127 ? 12.160 11.165 -3.189 1.00 84.88 127 LEU A C 1
ATOM 948 O O . LEU A 1 127 ? 11.426 11.121 -2.210 1.00 84.88 127 LEU A O 1
ATOM 952 N N . GLU A 1 128 ? 12.013 12.083 -4.146 1.00 88.38 128 GLU A N 1
ATOM 953 C CA . GLU A 1 128 ? 10.982 13.127 -4.098 1.00 88.38 128 GLU A CA 1
ATOM 954 C C . GLU A 1 128 ? 9.565 12.541 -4.046 1.00 88.38 128 GLU A C 1
ATOM 956 O O . GLU A 1 128 ? 8.716 13.023 -3.296 1.00 88.38 128 GLU A O 1
ATOM 961 N N . ALA A 1 129 ? 9.293 11.494 -4.830 1.00 84.69 129 ALA A N 1
ATOM 962 C CA . ALA A 1 129 ? 8.013 10.799 -4.790 1.00 84.69 129 ALA A CA 1
ATOM 963 C C . ALA A 1 129 ? 7.786 10.127 -3.429 1.00 84.69 129 ALA A C 1
ATOM 965 O O . ALA A 1 129 ? 6.676 10.166 -2.905 1.00 84.69 129 ALA A O 1
ATOM 966 N N . GLN A 1 130 ? 8.825 9.539 -2.828 1.00 82.44 130 GLN A N 1
ATOM 967 C CA . GLN A 1 130 ? 8.737 8.969 -1.484 1.00 82.44 130 GLN A CA 1
ATOM 968 C C . GLN A 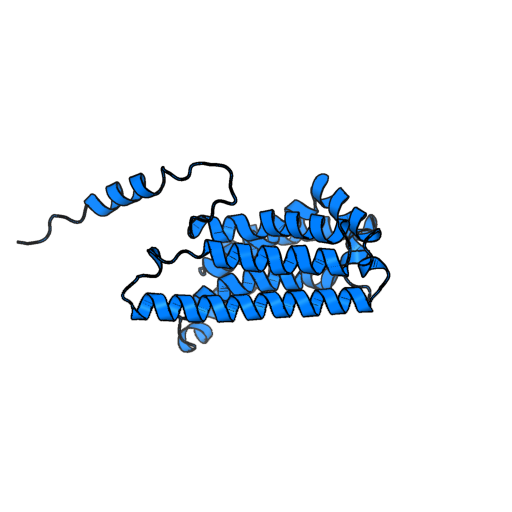1 130 ? 8.444 10.044 -0.426 1.00 82.44 130 GLN A C 1
ATOM 970 O O . GLN A 1 130 ? 7.504 9.878 0.346 1.00 82.44 130 GLN A O 1
ATOM 975 N N . GLU A 1 131 ? 9.190 11.150 -0.419 1.00 85.62 131 GLU A N 1
ATOM 976 C CA . GLU A 1 131 ? 8.979 12.271 0.510 1.00 85.62 131 GLU A CA 1
ATOM 977 C C . GLU A 1 131 ? 7.571 12.866 0.378 1.00 85.62 131 GLU A C 1
ATOM 979 O O . GLU A 1 131 ? 6.922 13.171 1.380 1.00 85.62 131 GLU A O 1
ATOM 984 N N . LEU A 1 132 ? 7.065 12.985 -0.853 1.00 88.06 132 LEU A N 1
ATOM 985 C CA . LEU A 1 132 ? 5.687 13.386 -1.119 1.00 88.06 132 LEU A CA 1
ATOM 986 C C . LEU A 1 132 ? 4.688 12.405 -0.496 1.00 88.06 132 LEU A C 1
ATOM 988 O O . LEU A 1 132 ? 3.749 12.835 0.169 1.00 88.06 132 LEU A O 1
ATOM 992 N N . MET A 1 133 ? 4.853 11.101 -0.727 1.00 82.25 133 MET A N 1
ATOM 993 C CA . MET A 1 133 ? 3.929 10.096 -0.199 1.00 82.25 133 MET A CA 1
ATOM 994 C C . MET A 1 133 ? 3.931 10.078 1.339 1.00 82.25 133 MET A C 1
ATOM 996 O O . MET A 1 133 ? 2.864 9.975 1.953 1.00 82.25 133 MET A O 1
ATOM 1000 N N . ASP A 1 134 ? 5.099 10.259 1.960 1.00 80.19 134 ASP A N 1
ATOM 1001 C CA . ASP A 1 134 ? 5.238 10.412 3.411 1.00 80.19 134 ASP A CA 1
ATOM 1002 C C . ASP A 1 134 ? 4.508 11.676 3.906 1.00 80.19 134 ASP A C 1
ATOM 1004 O O . ASP A 1 134 ? 3.764 11.626 4.890 1.00 80.19 134 ASP A O 1
ATOM 1008 N N . ALA A 1 135 ? 4.636 12.797 3.186 1.00 84.19 135 ALA A N 1
ATOM 1009 C CA . ALA A 1 135 ? 3.919 14.034 3.492 1.00 84.19 135 ALA A CA 1
ATOM 1010 C C . ALA A 1 135 ? 2.392 13.893 3.337 1.00 84.19 135 ALA A C 1
ATOM 1012 O O . ALA A 1 135 ? 1.649 14.364 4.201 1.00 84.19 135 ALA A O 1
ATOM 1013 N N . CYS A 1 136 ? 1.913 13.209 2.291 1.00 83.56 136 CYS A N 1
ATOM 1014 C CA . CYS A 1 136 ? 0.493 12.901 2.100 1.00 83.56 136 CYS A CA 1
ATOM 1015 C C . CYS A 1 136 ? -0.063 12.094 3.284 1.00 83.56 136 CYS A C 1
ATOM 1017 O O . CYS A 1 136 ? -1.115 12.435 3.826 1.00 83.56 136 CYS A O 1
ATOM 1019 N N . SER A 1 137 ? 0.663 11.055 3.716 1.00 80.69 137 SER A N 1
ATOM 1020 C CA . SER A 1 137 ? 0.284 10.222 4.864 1.00 80.69 137 SER A CA 1
ATOM 1021 C C . SER A 1 137 ? 0.220 11.030 6.162 1.00 80.69 137 SER A C 1
ATOM 1023 O O . SER A 1 137 ? -0.747 10.914 6.916 1.00 80.69 137 SER A O 1
ATOM 1025 N N . LEU A 1 138 ? 1.209 11.896 6.407 1.00 81.19 138 LEU A N 1
ATOM 1026 C CA . LEU A 1 138 ? 1.230 12.755 7.591 1.00 81.19 138 LEU A CA 1
ATOM 1027 C C . LEU A 1 138 ? 0.067 13.761 7.596 1.00 81.19 138 LEU A C 1
ATOM 1029 O O . LEU A 1 138 ? -0.575 13.936 8.631 1.00 81.19 138 LEU A O 1
ATOM 1033 N N . SER A 1 139 ? -0.229 14.392 6.452 1.00 85.38 139 SER A N 1
ATOM 1034 C CA . SER A 1 139 ? -1.361 15.325 6.325 1.00 85.38 139 SER A CA 1
ATOM 1035 C C . SER A 1 139 ? -2.684 14.618 6.593 1.00 85.38 139 SER A C 1
ATOM 1037 O O . SER A 1 139 ? -3.484 15.095 7.392 1.00 85.38 139 SER A O 1
ATOM 1039 N N . PHE A 1 140 ? -2.880 13.438 5.997 1.00 83.31 140 PHE A N 1
ATOM 1040 C CA . PHE A 1 140 ? -4.062 12.615 6.231 1.00 83.31 140 PHE A CA 1
ATOM 1041 C C . PHE A 1 140 ? -4.246 12.279 7.714 1.00 83.31 140 PHE A C 1
ATOM 1043 O O . PHE A 1 140 ? -5.338 12.469 8.243 1.00 83.31 140 PHE A O 1
ATOM 1050 N N . GLN A 1 141 ? -3.189 11.819 8.395 1.00 80.69 141 GLN A N 1
ATOM 1051 C CA . GLN A 1 141 ? -3.256 11.483 9.821 1.00 80.69 141 GLN A CA 1
ATOM 1052 C C . GLN A 1 141 ? -3.682 12.691 10.660 1.00 80.69 141 GLN A C 1
ATOM 1054 O O . GLN A 1 141 ? -4.589 12.576 11.483 1.00 80.69 141 GLN A O 1
ATOM 1059 N N . PHE A 1 142 ? -3.070 13.852 10.417 1.00 84.56 142 PHE A N 1
ATOM 1060 C CA . PHE A 1 142 ? -3.390 15.081 11.136 1.00 84.56 142 PHE A CA 1
ATOM 1061 C C . PHE A 1 142 ? -4.831 15.547 10.879 1.00 84.56 142 PHE A C 1
ATOM 1063 O O . PHE A 1 142 ? -5.567 15.858 11.815 1.00 84.56 142 PHE A O 1
ATOM 1070 N N . GLU A 1 143 ? -5.254 15.580 9.615 1.00 85.88 143 GLU A N 1
ATOM 1071 C CA . GLU A 1 143 ? -6.596 16.022 9.231 1.00 85.88 143 GLU A CA 1
ATOM 1072 C C . GLU A 1 143 ? -7.680 15.087 9.769 1.00 85.88 143 GLU A C 1
ATOM 1074 O O . GLU A 1 143 ? -8.694 15.558 10.292 1.00 85.88 143 GLU A O 1
ATOM 1079 N N . LEU A 1 144 ? -7.445 13.773 9.703 1.00 82.12 144 LEU A N 1
ATOM 1080 C CA . LEU A 1 144 ? -8.354 12.773 10.245 1.00 82.12 144 LEU A CA 1
ATOM 1081 C C . LEU A 1 144 ? -8.466 12.887 11.771 1.00 82.12 144 LEU A C 1
ATOM 1083 O O . LEU A 1 144 ? -9.576 12.883 12.300 1.00 82.12 144 LEU A O 1
ATOM 1087 N N . GLU A 1 145 ? -7.346 13.034 12.486 1.00 83.94 145 GLU A N 1
ATOM 1088 C CA . GLU A 1 145 ? -7.340 13.190 13.946 1.00 83.94 145 GLU A CA 1
ATOM 1089 C C . GLU A 1 145 ? -8.139 14.427 14.381 1.00 83.94 145 GLU A C 1
ATOM 1091 O O . GLU A 1 145 ? -9.031 14.334 15.232 1.00 83.94 145 GLU A O 1
ATOM 1096 N N . VAL A 1 146 ? -7.881 15.581 13.757 1.00 90.12 146 VAL A N 1
ATOM 1097 C CA . VAL A 1 146 ? -8.606 16.828 14.041 1.00 90.12 146 VAL A CA 1
ATOM 1098 C C . VAL A 1 146 ? -10.103 16.665 13.774 1.00 90.12 146 VAL A C 1
ATOM 1100 O O . VAL A 1 146 ? -10.933 17.117 14.573 1.00 90.12 146 VAL A O 1
ATOM 1103 N N . ALA A 1 147 ? -10.465 16.007 12.674 1.00 87.50 147 ALA A N 1
ATOM 1104 C CA . ALA A 1 147 ? -11.853 15.779 12.304 1.00 87.50 147 ALA A CA 1
ATOM 1105 C C . ALA A 1 147 ? -12.578 14.858 13.292 1.00 87.50 147 ALA A C 1
ATOM 1107 O O . ALA A 1 147 ? -13.688 15.178 13.725 1.00 87.50 147 ALA A O 1
ATOM 1108 N N . VAL A 1 148 ? -11.934 13.768 13.714 1.00 85.56 148 VAL A N 1
ATOM 1109 C CA . VAL A 1 148 ? -12.469 12.836 14.712 1.00 85.56 148 VAL A CA 1
ATOM 1110 C C . VAL A 1 148 ? -12.666 13.533 16.060 1.00 85.56 148 VAL A C 1
ATOM 1112 O O . VAL A 1 148 ? -13.749 13.443 16.642 1.00 85.56 148 VAL A O 1
ATOM 1115 N N . ILE A 1 149 ? -11.674 14.292 16.541 1.00 87.81 149 ILE A N 1
ATOM 1116 C CA . ILE A 1 149 ? -11.784 15.059 17.795 1.00 87.81 149 ILE A CA 1
ATOM 1117 C C . ILE A 1 149 ? -12.943 16.056 17.714 1.00 87.81 149 ILE A C 1
ATOM 1119 O O . ILE A 1 149 ? -13.742 16.170 18.649 1.00 87.81 149 ILE A O 1
ATOM 1123 N N . THR A 1 150 ? -13.066 16.756 16.586 1.00 92.50 150 THR A N 1
ATOM 1124 C CA . THR A 1 150 ? -14.144 17.723 16.355 1.00 92.50 150 THR A CA 1
ATOM 1125 C C . THR A 1 150 ? -15.510 17.037 16.382 1.00 92.50 150 THR A C 1
ATOM 1127 O O . THR A 1 150 ? -16.404 17.488 17.101 1.00 92.50 150 THR A O 1
ATOM 1130 N N . ALA A 1 151 ? -15.666 15.916 15.674 1.00 88.31 151 ALA A N 1
ATOM 1131 C CA . ALA A 1 151 ? -16.895 15.126 15.662 1.00 88.31 151 ALA A CA 1
ATOM 1132 C C . ALA A 1 151 ? -17.286 14.666 17.077 1.00 88.31 151 ALA A C 1
ATOM 1134 O O . ALA A 1 151 ? -18.413 14.906 17.520 1.00 88.31 151 ALA A O 1
ATOM 1135 N N . MET A 1 152 ? -16.331 14.114 17.832 1.00 88.00 152 MET A N 1
ATOM 1136 C CA . MET A 1 152 ? -16.546 13.690 19.218 1.00 88.00 152 MET A CA 1
ATOM 1137 C C . MET A 1 152 ? -16.944 14.857 20.129 1.00 88.00 152 MET A C 1
ATOM 1139 O O . MET A 1 152 ? -17.870 14.725 20.930 1.00 88.00 152 MET A O 1
ATOM 1143 N N . SER A 1 153 ? -16.296 16.020 19.991 1.00 94.25 153 SER A N 1
ATOM 1144 C CA . SER A 1 153 ? -16.634 17.218 20.777 1.00 94.25 153 SER A CA 1
ATOM 1145 C C . SER A 1 153 ? -18.042 17.753 20.485 1.00 94.25 153 SER A C 1
ATOM 1147 O O . SER A 1 153 ? -18.689 18.310 21.371 1.00 94.25 153 SER A O 1
ATOM 1149 N N . ASN A 1 154 ? -18.547 17.507 19.275 1.00 95.00 154 ASN A N 1
ATOM 1150 C CA . ASN A 1 154 ? -19.903 17.843 18.849 1.00 95.00 154 ASN A CA 1
ATOM 1151 C C . ASN A 1 154 ? -20.935 16.751 19.195 1.00 95.00 154 ASN A C 1
ATOM 1153 O O . ASN A 1 154 ? -22.095 16.848 18.796 1.00 95.00 154 ASN A O 1
ATOM 1157 N N . GLY A 1 155 ? -20.536 15.709 19.934 1.00 92.81 155 GLY A N 1
ATOM 1158 C CA . GLY A 1 155 ? -21.408 14.608 20.344 1.00 92.81 155 GLY A CA 1
ATOM 1159 C C . GLY A 1 155 ? -21.710 13.591 19.240 1.00 92.81 155 GLY A C 1
ATOM 1160 O O . GLY A 1 155 ? -22.616 12.775 19.406 1.00 92.81 155 GLY A O 1
ATOM 1161 N N . GLN A 1 156 ? -20.978 13.622 18.123 1.00 89.50 156 GLN A N 1
ATOM 1162 C CA . GLN A 1 156 ? -21.047 12.580 17.101 1.00 89.50 156 GLN A CA 1
ATOM 1163 C C . GLN A 1 156 ? -20.215 11.374 17.551 1.00 89.50 156 GLN A C 1
ATOM 1165 O O . GLN A 1 156 ? -19.091 11.518 18.035 1.00 89.50 156 GLN A O 1
ATOM 1170 N N . GLY A 1 157 ? -20.773 10.172 17.411 1.00 82.81 157 GLY A N 1
ATOM 1171 C CA . GLY A 1 157 ? -20.026 8.934 17.627 1.00 82.81 157 GLY A CA 1
ATOM 1172 C C . GLY A 1 157 ? -19.141 8.605 16.424 1.00 82.81 157 GLY A C 1
ATOM 1173 O O . GLY A 1 157 ? -19.417 9.048 15.307 1.00 82.81 157 GLY A O 1
ATOM 1174 N N . LEU A 1 158 ? -18.122 7.768 16.634 1.00 77.69 158 LEU A N 1
ATOM 1175 C CA . LEU A 1 158 ? -17.261 7.273 15.549 1.00 77.69 158 LEU A CA 1
ATOM 1176 C C . LEU A 1 158 ? -18.046 6.490 14.488 1.00 77.69 158 LEU A C 1
ATOM 1178 O O . LEU A 1 158 ? -17.712 6.553 13.314 1.00 77.69 158 LEU A O 1
ATOM 1182 N N . GLU A 1 159 ? -19.136 5.821 14.878 1.00 80.00 159 GLU A N 1
ATOM 1183 C CA . GLU A 1 159 ? -20.008 5.079 13.952 1.00 80.00 159 GLU A CA 1
ATOM 1184 C C . GLU A 1 159 ? -20.694 5.976 12.909 1.00 80.00 159 GLU A C 1
ATOM 1186 O O . GLU A 1 159 ? -21.139 5.493 11.873 1.00 80.00 159 GLU A O 1
ATOM 1191 N N . SER A 1 160 ? -20.814 7.276 13.194 1.00 81.62 160 SER A N 1
ATOM 1192 C CA . SER A 1 160 ? -21.410 8.261 12.284 1.00 81.62 160 SER A CA 1
ATOM 1193 C C . SER A 1 160 ? -20.376 9.120 11.558 1.00 81.62 160 SER A C 1
ATOM 1195 O O . SER A 1 160 ? -20.762 10.007 10.798 1.00 81.62 160 SER A O 1
ATOM 1197 N N . PHE A 1 161 ? -19.088 8.910 11.834 1.00 84.06 161 PHE A N 1
ATOM 1198 C CA . PHE A 1 161 ? -18.012 9.663 11.210 1.00 84.06 161 PHE A CA 1
ATOM 1199 C C . PHE A 1 161 ? -17.742 9.117 9.804 1.00 84.06 161 PHE A C 1
ATOM 1201 O O . PHE A 1 161 ? -17.566 7.914 9.622 1.00 84.06 161 PHE A O 1
ATOM 1208 N N . ASP A 1 162 ? -17.726 10.003 8.809 1.00 87.12 162 ASP A N 1
ATOM 1209 C CA . ASP A 1 162 ? -17.473 9.637 7.417 1.00 87.12 162 ASP A CA 1
ATOM 1210 C C . ASP A 1 162 ? -15.970 9.705 7.122 1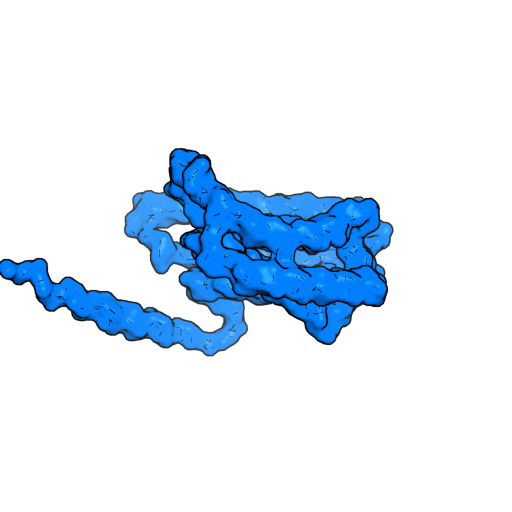.00 87.12 162 ASP A C 1
ATOM 1212 O O . ASP A 1 162 ? -15.391 10.784 6.983 1.00 87.12 162 ASP A O 1
ATOM 1216 N N . PHE A 1 163 ? -15.334 8.535 7.053 1.00 84.12 163 PHE A N 1
ATOM 1217 C CA . PHE A 1 163 ? -13.902 8.405 6.779 1.00 84.12 163 PHE A CA 1
ATOM 1218 C C . PHE A 1 163 ? -13.566 8.568 5.290 1.00 84.12 163 PHE A C 1
ATOM 1220 O O . PHE A 1 163 ? -12.422 8.872 4.950 1.00 84.12 163 PHE A O 1
ATOM 1227 N N . CYS A 1 164 ? -14.537 8.381 4.393 1.00 87.31 164 CYS A N 1
ATOM 1228 C CA . CYS A 1 164 ? -14.270 8.220 2.966 1.00 87.31 164 CYS A CA 1
ATOM 1229 C C . CYS A 1 164 ? -13.654 9.463 2.299 1.00 87.31 164 CYS A C 1
ATOM 1231 O O . CYS A 1 164 ? -12.696 9.292 1.547 1.00 87.31 164 CYS A O 1
ATOM 1233 N N . PRO A 1 165 ? -14.079 10.708 2.608 1.00 90.88 165 PRO A N 1
ATOM 1234 C CA . PRO A 1 165 ? -13.460 11.902 2.032 1.00 90.88 165 PRO A CA 1
ATOM 1235 C C . PRO A 1 165 ? -11.957 12.016 2.321 1.00 90.88 165 PRO A C 1
ATOM 1237 O O . PRO A 1 165 ? -11.189 12.417 1.449 1.00 90.88 165 PRO A O 1
ATOM 1240 N N . TYR A 1 166 ? -11.526 11.625 3.524 1.00 87.12 166 TYR A N 1
ATOM 1241 C CA . TYR A 1 166 ? -10.116 11.667 3.921 1.00 87.12 166 TYR A CA 1
ATOM 1242 C C . TYR A 1 166 ? -9.294 10.615 3.170 1.00 87.12 166 TYR A C 1
ATOM 1244 O O . TYR A 1 166 ? -8.156 10.865 2.775 1.00 87.12 166 TYR A O 1
ATOM 1252 N N . LEU A 1 167 ? -9.880 9.442 2.931 1.00 83.69 167 LEU A N 1
ATOM 1253 C CA . LEU A 1 167 ? -9.247 8.372 2.163 1.00 83.69 167 LEU A CA 1
ATOM 1254 C C . LEU A 1 167 ? -9.125 8.725 0.684 1.00 83.69 167 LEU A C 1
ATOM 1256 O O . LEU A 1 167 ? -8.071 8.499 0.091 1.00 83.69 167 LEU A O 1
ATOM 1260 N N . ASP A 1 168 ? -10.164 9.324 0.105 1.00 87.19 168 ASP A N 1
ATOM 1261 C CA . ASP A 1 168 ? -10.132 9.831 -1.267 1.00 87.19 168 ASP A CA 1
ATOM 1262 C C . ASP A 1 168 ? -9.064 10.919 -1.424 1.00 87.19 168 ASP A C 1
ATOM 1264 O O . ASP A 1 168 ? -8.318 10.926 -2.406 1.00 87.19 168 ASP A O 1
ATOM 1268 N N . GLN A 1 169 ? -8.937 11.810 -0.436 1.00 88.12 169 GLN A N 1
ATOM 1269 C CA . GLN A 1 169 ? -7.902 12.839 -0.414 1.00 88.12 169 GLN A CA 1
ATOM 1270 C C . GLN A 1 169 ? -6.494 12.240 -0.336 1.00 88.12 169 GLN A C 1
ATOM 1272 O O . GLN A 1 169 ? -5.615 12.669 -1.086 1.00 88.12 169 GLN A O 1
ATOM 1277 N N . LEU A 1 170 ? -6.276 11.238 0.522 1.00 85.38 170 LEU A N 1
ATOM 1278 C CA . LEU A 1 170 ? -4.990 10.549 0.626 1.00 85.38 170 LEU A CA 1
ATOM 1279 C C . LEU A 1 170 ? -4.636 9.826 -0.678 1.00 85.38 170 LEU A C 1
ATOM 1281 O O . LEU A 1 170 ? -3.532 10.007 -1.191 1.00 85.38 170 LEU A O 1
ATOM 1285 N N . ASN A 1 171 ? -5.584 9.075 -1.244 1.00 87.25 171 ASN A N 1
ATOM 1286 C CA . ASN A 1 171 ? -5.420 8.405 -2.531 1.00 87.25 171 ASN A CA 1
ATOM 1287 C C . ASN A 1 171 ? -5.040 9.402 -3.628 1.00 87.25 171 ASN A C 1
ATOM 1289 O O . ASN A 1 171 ? -4.053 9.215 -4.332 1.00 87.25 171 ASN A O 1
ATOM 1293 N N . ASN A 1 172 ? -5.795 10.496 -3.746 1.00 92.12 172 ASN A N 1
ATOM 1294 C CA . ASN A 1 172 ? -5.539 11.519 -4.749 1.00 92.12 172 ASN A CA 1
ATOM 1295 C C . ASN A 1 172 ? -4.171 12.189 -4.549 1.00 92.12 172 ASN A C 1
ATOM 1297 O O . ASN A 1 172 ? -3.463 12.406 -5.525 1.00 92.12 172 ASN A O 1
ATOM 1301 N N . CYS A 1 173 ? -3.776 12.485 -3.307 1.00 91.88 173 CYS A N 1
ATOM 1302 C CA . CYS A 1 173 ? -2.462 13.057 -2.998 1.00 91.88 173 CYS A CA 1
ATOM 1303 C C . CYS A 1 173 ? -1.325 12.122 -3.436 1.00 91.88 173 CYS A C 1
ATOM 1305 O O . CYS A 1 173 ? -0.417 12.542 -4.153 1.00 91.88 173 CYS A O 1
ATOM 1307 N N . VAL A 1 174 ? -1.412 10.844 -3.050 1.00 88.25 174 VAL A N 1
ATOM 1308 C CA . VAL A 1 174 ? -0.398 9.825 -3.346 1.00 88.25 174 VAL A CA 1
ATOM 1309 C C . VAL A 1 174 ? -0.340 9.522 -4.840 1.00 88.25 174 VAL A C 1
ATOM 1311 O O . VAL A 1 174 ? 0.730 9.620 -5.431 1.00 88.25 174 VAL A O 1
ATOM 1314 N N . VAL A 1 175 ? -1.467 9.174 -5.465 1.00 89.62 175 VAL A N 1
ATOM 1315 C CA . VAL A 1 175 ? -1.502 8.742 -6.869 1.00 89.62 175 VAL A CA 1
ATOM 1316 C C . VAL A 1 175 ? -1.176 9.899 -7.802 1.00 89.62 175 VAL A C 1
ATOM 1318 O O . VAL A 1 175 ? -0.282 9.757 -8.632 1.00 89.62 175 VAL A O 1
ATOM 1321 N N . THR A 1 176 ? -1.841 11.049 -7.665 1.00 94.75 176 THR A N 1
ATOM 1322 C CA . THR A 1 176 ? -1.616 12.187 -8.570 1.00 94.75 176 THR A CA 1
ATOM 1323 C C . THR A 1 176 ? -0.208 12.736 -8.404 1.00 94.75 176 THR A C 1
ATOM 1325 O O . THR A 1 176 ? 0.510 12.877 -9.386 1.00 94.75 176 THR A O 1
ATOM 1328 N N . GLY A 1 177 ? 0.246 12.967 -7.171 1.00 93.31 177 GLY A N 1
ATOM 1329 C CA . GLY A 1 177 ? 1.575 13.530 -6.983 1.00 93.31 177 GLY A CA 1
ATOM 1330 C C . GLY A 1 177 ? 2.697 12.549 -7.354 1.00 93.31 177 GLY A C 1
ATOM 1331 O O . GLY A 1 177 ? 3.715 12.972 -7.896 1.00 93.31 177 GLY A O 1
ATOM 1332 N N . ALA A 1 178 ? 2.521 11.237 -7.155 1.00 89.69 178 ALA A N 1
ATOM 1333 C CA . ALA A 1 178 ? 3.478 10.259 -7.667 1.00 89.69 178 ALA A CA 1
ATOM 1334 C C . ALA A 1 178 ? 3.438 10.154 -9.200 1.00 89.69 178 ALA A C 1
ATOM 1336 O O . ALA A 1 178 ? 4.488 9.974 -9.808 1.00 89.69 178 ALA A O 1
ATOM 1337 N N . THR A 1 179 ? 2.271 10.322 -9.829 1.00 94.88 179 THR A N 1
ATOM 1338 C CA . THR A 1 179 ? 2.148 10.420 -11.296 1.00 94.88 179 THR A CA 1
ATOM 1339 C C . THR A 1 179 ? 2.926 11.623 -11.820 1.00 94.88 179 THR A C 1
ATOM 1341 O O . THR A 1 179 ? 3.743 11.480 -12.724 1.00 94.88 179 THR A O 1
ATOM 1344 N N . ASP A 1 180 ? 2.766 12.790 -11.193 1.00 96.75 180 ASP A N 1
ATOM 1345 C CA . ASP A 1 180 ? 3.469 14.019 -11.579 1.00 96.75 180 ASP A CA 1
ATOM 1346 C C . ASP A 1 180 ? 4.997 13.891 -11.450 1.00 96.75 180 ASP A C 1
ATOM 1348 O O . ASP A 1 180 ? 5.750 14.526 -12.193 1.00 96.75 180 ASP A O 1
ATOM 1352 N N . LYS A 1 181 ? 5.471 13.085 -10.491 1.00 93.38 181 LYS A N 1
ATOM 1353 C CA . LYS A 1 181 ? 6.901 12.879 -10.218 1.00 93.38 181 LYS A CA 1
ATOM 1354 C C . LYS A 1 181 ? 7.527 11.751 -11.033 1.00 93.38 181 LYS A C 1
ATOM 1356 O O . LYS A 1 181 ? 8.671 11.887 -11.464 1.00 93.38 181 LYS A O 1
ATOM 1361 N N . CYS A 1 182 ? 6.804 10.649 -11.211 1.00 93.00 182 CYS A N 1
ATOM 1362 C CA . CYS A 1 182 ? 7.329 9.390 -11.736 1.00 93.00 182 CYS A CA 1
ATOM 1363 C C . CYS A 1 182 ? 6.737 8.975 -13.091 1.00 93.00 182 CYS A C 1
ATOM 1365 O O . CYS A 1 182 ? 7.277 8.060 -13.707 1.00 93.00 182 CYS A O 1
ATOM 1367 N N . GLY A 1 183 ? 5.660 9.608 -13.559 1.00 95.50 183 GLY A N 1
ATOM 1368 C CA . GLY A 1 183 ? 4.956 9.257 -14.794 1.00 95.50 183 GLY A CA 1
ATOM 1369 C C . GLY A 1 183 ? 3.718 8.374 -14.593 1.00 95.50 183 GLY A C 1
ATOM 1370 O O . GLY A 1 183 ? 3.455 7.844 -13.506 1.00 95.50 183 GLY A O 1
ATOM 1371 N N . ASP A 1 184 ? 2.955 8.214 -15.677 1.00 95.88 184 ASP A N 1
ATOM 1372 C CA . ASP A 1 184 ? 1.645 7.547 -15.706 1.00 95.88 184 ASP A CA 1
ATOM 1373 C C . ASP A 1 184 ? 1.712 6.068 -15.307 1.00 95.88 184 ASP A C 1
ATOM 1375 O O . ASP A 1 184 ? 0.795 5.552 -14.661 1.00 95.88 184 ASP A O 1
ATOM 1379 N N . GLU A 1 185 ? 2.798 5.372 -15.649 1.00 92.56 185 GLU A N 1
ATOM 1380 C CA . GLU A 1 185 ? 3.003 3.966 -15.296 1.00 92.56 185 GLU A CA 1
ATOM 1381 C C . GLU A 1 185 ? 3.063 3.778 -13.777 1.00 92.56 185 GLU A C 1
ATOM 1383 O O . GLU A 1 185 ? 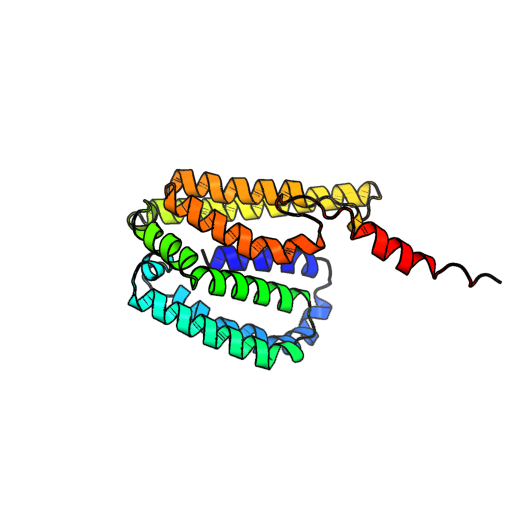2.463 2.849 -13.232 1.00 92.56 185 GLU A O 1
ATOM 1388 N N . PHE A 1 186 ? 3.733 4.698 -13.077 1.00 89.62 186 PHE A N 1
ATOM 1389 C CA . PHE A 1 186 ? 3.849 4.664 -11.622 1.00 89.62 186 PHE A CA 1
ATOM 1390 C C . PHE A 1 186 ? 2.514 4.980 -10.944 1.00 89.62 186 PHE A C 1
ATOM 1392 O O . PHE A 1 186 ? 2.109 4.289 -10.007 1.00 89.62 186 PHE A O 1
ATOM 1399 N N . GLY A 1 187 ? 1.807 5.995 -11.447 1.00 90.31 187 GLY A N 1
ATOM 1400 C CA . GLY A 1 187 ? 0.466 6.352 -10.990 1.00 90.31 187 GLY A CA 1
ATOM 1401 C C . GLY A 1 187 ? -0.535 5.214 -11.149 1.00 90.31 187 GLY A C 1
ATOM 1402 O O . GLY A 1 187 ? -1.265 4.876 -10.216 1.00 90.31 187 GLY A O 1
ATOM 1403 N N . SER A 1 188 ? -0.524 4.573 -12.318 1.00 90.81 188 SER A N 1
ATOM 1404 C CA . SER A 1 188 ? -1.386 3.429 -12.626 1.00 90.81 188 SER A CA 1
ATOM 1405 C C . SER A 1 188 ? -1.119 2.258 -11.685 1.00 90.81 188 SER A C 1
ATOM 1407 O O . SER A 1 188 ? -2.061 1.678 -11.145 1.00 90.81 188 SER A O 1
ATOM 1409 N N . PHE A 1 189 ? 0.155 1.945 -11.432 1.00 87.38 189 PHE A N 1
ATOM 1410 C CA . PHE A 1 189 ? 0.532 0.901 -10.485 1.00 87.38 189 PHE A CA 1
ATOM 1411 C C . PHE A 1 189 ? 0.074 1.223 -9.056 1.00 87.38 189 PHE A C 1
ATOM 1413 O O . PHE A 1 189 ? -0.571 0.392 -8.416 1.00 87.38 189 PHE A O 1
ATOM 1420 N N . LEU A 1 190 ? 0.320 2.444 -8.568 1.00 87.00 190 LEU A N 1
ATOM 1421 C CA . LEU A 1 190 ? -0.153 2.869 -7.247 1.00 87.00 190 LEU A CA 1
ATOM 1422 C C . LEU A 1 190 ? -1.674 2.821 -7.126 1.00 87.00 190 LEU A C 1
ATOM 1424 O O . LEU A 1 190 ? -2.179 2.431 -6.079 1.00 87.00 190 LEU A O 1
ATOM 1428 N N . SER A 1 191 ? -2.406 3.188 -8.177 1.00 87.62 191 SER A N 1
ATOM 1429 C CA . SER A 1 191 ? -3.867 3.125 -8.179 1.00 87.62 191 SER A CA 1
ATOM 1430 C C . SER A 1 191 ? -4.375 1.688 -8.012 1.00 87.62 191 SER A C 1
ATOM 1432 O O . SER A 1 191 ? -5.286 1.450 -7.219 1.00 87.62 191 SER A O 1
ATOM 1434 N N . GLN A 1 192 ? -3.752 0.715 -8.686 1.00 85.31 192 GLN A N 1
ATOM 1435 C CA . GLN A 1 192 ? -4.088 -0.709 -8.538 1.00 85.31 192 GLN A CA 1
ATOM 1436 C C . GLN A 1 192 ? -3.761 -1.236 -7.135 1.00 85.31 192 GLN A C 1
ATOM 1438 O O . GLN A 1 192 ? -4.589 -1.900 -6.501 1.00 85.31 192 GLN A O 1
ATOM 1443 N N . VAL A 1 193 ? -2.573 -0.893 -6.624 1.00 82.94 193 VAL A N 1
ATOM 1444 C CA . VAL A 1 193 ? -2.153 -1.241 -5.261 1.00 82.94 193 VAL A CA 1
ATOM 1445 C C . VAL A 1 193 ? -3.118 -0.645 -4.243 1.00 82.94 193 VAL A C 1
ATOM 1447 O O . VAL A 1 193 ? -3.550 -1.346 -3.333 1.00 82.94 193 VAL A O 1
ATOM 1450 N N . TRP A 1 194 ? -3.509 0.618 -4.415 1.00 82.06 194 TRP A N 1
ATOM 1451 C CA . TRP A 1 194 ? -4.457 1.295 -3.542 1.00 82.06 194 TRP A CA 1
ATOM 1452 C C . TRP A 1 194 ? -5.814 0.596 -3.536 1.00 82.06 194 TRP A C 1
ATOM 1454 O O . TRP A 1 194 ? -6.312 0.259 -2.469 1.00 82.06 194 TRP A O 1
ATOM 1464 N N . GLN A 1 195 ? -6.389 0.313 -4.708 1.00 81.69 195 GLN A N 1
ATOM 1465 C CA . GLN A 1 195 ? -7.673 -0.389 -4.812 1.00 81.69 195 GLN A CA 1
ATOM 1466 C C . GLN A 1 195 ? -7.642 -1.750 -4.110 1.00 81.69 195 GLN A C 1
ATOM 1468 O O . GLN A 1 195 ? -8.609 -2.115 -3.450 1.00 81.69 195 GLN A O 1
ATOM 1473 N N . THR A 1 196 ? -6.516 -2.461 -4.181 1.00 78.88 196 THR A N 1
ATOM 1474 C CA . THR A 1 196 ? -6.354 -3.761 -3.520 1.00 78.88 196 THR A CA 1
ATOM 1475 C C . THR A 1 196 ? -6.146 -3.633 -2.006 1.00 78.88 196 THR A C 1
ATOM 1477 O O . THR A 1 196 ? -6.767 -4.359 -1.234 1.00 78.88 196 THR A O 1
ATOM 1480 N N . ALA A 1 197 ? -5.277 -2.717 -1.566 1.00 72.56 197 ALA A N 1
ATOM 1481 C CA . ALA A 1 197 ? -4.887 -2.558 -0.162 1.00 72.56 197 ALA A CA 1
ATOM 1482 C C . ALA A 1 197 ? -5.993 -1.920 0.688 1.00 72.56 197 ALA A C 1
ATOM 1484 O O . ALA A 1 197 ? -6.245 -2.310 1.829 1.00 72.56 197 ALA A O 1
ATOM 1485 N N . ALA A 1 198 ? -6.621 -0.889 0.127 1.00 68.00 198 ALA A N 1
ATOM 1486 C CA . ALA A 1 198 ? -7.559 -0.027 0.820 1.00 68.00 198 ALA A CA 1
ATOM 1487 C C . ALA A 1 198 ? -8.916 -0.721 0.992 1.00 68.00 198 ALA A C 1
ATOM 1489 O O . ALA A 1 198 ? -9.565 -0.566 2.024 1.00 68.00 198 ALA A O 1
ATOM 1490 N N . GLN A 1 199 ? -9.341 -1.519 0.010 1.00 66.94 199 GLN A N 1
ATOM 1491 C CA . GLN A 1 199 ?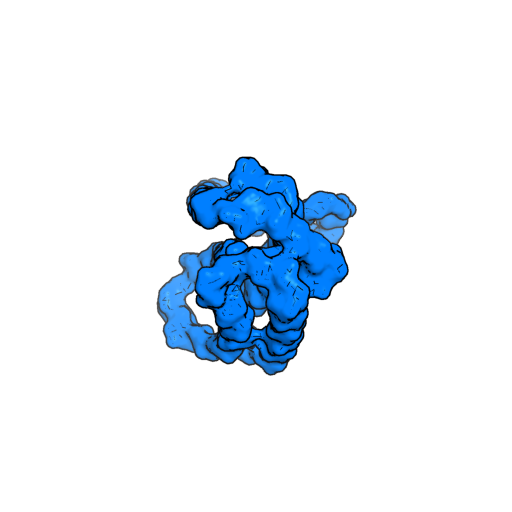 -10.696 -2.058 -0.026 1.00 66.94 199 GLN A CA 1
ATOM 1492 C C . GLN A 1 199 ? -11.075 -2.860 1.241 1.00 66.94 199 GLN A C 1
ATOM 1494 O O . GLN A 1 199 ? -12.046 -2.467 1.889 1.00 66.94 199 GLN A O 1
ATOM 1499 N N . PRO A 1 200 ? -10.323 -3.884 1.694 1.00 66.81 200 PRO A N 1
ATOM 1500 C CA . PRO A 1 200 ? -10.724 -4.667 2.869 1.00 66.81 200 PRO A CA 1
ATOM 1501 C C . PRO A 1 200 ? -10.748 -3.838 4.162 1.00 66.81 200 PRO A C 1
ATOM 1503 O O . PRO A 1 200 ? -11.640 -3.987 4.996 1.00 66.81 200 PRO A O 1
ATOM 1506 N N . SER A 1 201 ? -9.783 -2.926 4.309 1.00 64.88 201 SER A N 1
ATOM 1507 C CA . SER A 1 201 ? -9.643 -2.074 5.496 1.00 64.88 201 SER A CA 1
ATOM 1508 C C . SER A 1 201 ? -10.736 -1.011 5.593 1.00 64.88 201 SER A C 1
ATOM 1510 O O . SER A 1 201 ? -11.022 -0.531 6.689 1.00 64.88 201 SER A O 1
ATOM 1512 N N . PHE A 1 202 ? -11.352 -0.635 4.466 1.00 67.75 202 PHE A N 1
ATOM 1513 C CA . PHE A 1 202 ? -12.341 0.443 4.416 1.00 67.75 202 PHE A CA 1
ATOM 1514 C C . PHE A 1 202 ? -13.772 0.000 4.113 1.00 67.75 202 PHE A C 1
ATOM 1516 O O . PHE A 1 202 ? -14.705 0.763 4.377 1.00 67.75 202 PHE A O 1
ATOM 1523 N N . GLU A 1 203 ? -13.977 -1.253 3.704 1.00 69.75 203 GLU A N 1
ATOM 1524 C CA . GLU A 1 203 ? -15.302 -1.883 3.675 1.00 69.75 203 GLU A CA 1
ATOM 1525 C C . GLU A 1 203 ? -16.000 -1.788 5.043 1.00 69.75 203 GLU A C 1
ATOM 1527 O O . GLU A 1 203 ? -17.197 -1.499 5.110 1.00 69.75 203 GLU A O 1
ATOM 1532 N N . GLN A 1 204 ? -15.251 -1.915 6.147 1.00 68.25 204 GLN A N 1
ATOM 1533 C CA . GLN A 1 204 ? -15.800 -1.767 7.503 1.00 68.25 204 GLN A CA 1
ATOM 1534 C C . GLN A 1 204 ? -16.297 -0.346 7.827 1.00 68.25 204 GLN A C 1
ATOM 1536 O O . GLN A 1 204 ? -17.164 -0.189 8.685 1.00 68.25 204 GLN A O 1
ATOM 1541 N N . PHE A 1 205 ? -15.804 0.679 7.123 1.00 70.44 205 PHE A N 1
ATOM 1542 C CA . PHE A 1 205 ? -16.242 2.071 7.278 1.00 70.44 205 PHE A CA 1
ATOM 1543 C C . PHE A 1 205 ? -17.299 2.479 6.240 1.00 70.44 205 PHE A C 1
ATOM 1545 O O . PHE A 1 205 ? -17.696 3.639 6.183 1.00 70.44 205 PHE A O 1
ATOM 1552 N N . GLY A 1 206 ? -17.781 1.539 5.418 1.00 74.06 206 GLY A N 1
ATOM 1553 C CA . GLY A 1 206 ? -18.788 1.816 4.391 1.00 74.06 206 GLY A CA 1
ATOM 1554 C C . GLY A 1 206 ? -18.257 2.602 3.190 1.00 74.06 206 GLY A C 1
ATOM 1555 O O . GLY A 1 206 ? -19.055 3.077 2.378 1.00 74.06 206 GLY A O 1
ATOM 1556 N N . CYS A 1 207 ? -16.935 2.710 3.048 1.00 73.62 207 CYS A N 1
ATOM 1557 C CA . CYS A 1 207 ? -16.299 3.323 1.891 1.00 73.62 207 CYS A CA 1
ATOM 1558 C C . CYS A 1 207 ? -16.263 2.319 0.736 1.00 73.62 207 CYS A C 1
ATOM 1560 O O . CYS A 1 207 ? -15.240 1.706 0.446 1.00 73.62 207 CYS A O 1
ATOM 1562 N N . GLU A 1 208 ? -17.404 2.117 0.074 1.00 64.38 208 GLU A N 1
ATOM 1563 C CA . GLU A 1 208 ? -17.418 1.423 -1.215 1.00 64.38 208 GLU A CA 1
ATOM 1564 C C . GLU A 1 208 ? -16.772 2.341 -2.266 1.00 64.38 208 GLU A C 1
ATOM 1566 O O . GLU A 1 208 ? -17.409 3.286 -2.742 1.00 64.38 208 GLU A O 1
ATOM 1571 N N . PHE A 1 209 ? -15.523 2.050 -2.660 1.00 56.41 209 PHE A N 1
ATOM 1572 C CA . PHE A 1 209 ? -14.936 2.577 -3.897 1.00 56.41 209 PHE A CA 1
ATOM 1573 C C . PHE A 1 209 ? -15.919 2.262 -5.032 1.00 56.41 209 PHE A C 1
ATOM 1575 O O . PHE A 1 209 ? -16.202 1.101 -5.319 1.00 56.41 209 PHE A O 1
ATOM 1582 N N . GLN A 1 210 ? -16.559 3.293 -5.581 1.00 40.81 210 GLN A N 1
ATOM 1583 C CA . GLN A 1 210 ? -17.852 3.181 -6.258 1.00 40.81 210 GLN A CA 1
ATOM 1584 C C . GLN A 1 210 ? -18.004 1.984 -7.218 1.00 40.81 210 GLN A C 1
ATOM 1586 O O . GLN A 1 210 ? -17.613 2.038 -8.381 1.00 40.81 210 GLN A O 1
ATOM 1591 N N . SER A 1 211 ? -18.778 0.982 -6.796 1.00 31.75 211 SER A N 1
ATOM 1592 C CA . SER A 1 211 ? -19.622 0.189 -7.698 1.00 31.75 211 SER A CA 1
ATOM 1593 C C . SER A 1 211 ? -20.970 -0.159 -7.051 1.00 31.75 211 SER A C 1
ATOM 1595 O O . SER A 1 211 ? -21.386 -1.301 -6.965 1.00 31.75 211 SER A O 1
ATOM 1597 N N . ARG A 1 212 ? -21.699 0.895 -6.652 1.00 37.81 212 ARG A N 1
ATOM 1598 C CA . ARG A 1 212 ? -23.165 0.950 -6.464 1.00 37.81 212 ARG A CA 1
ATOM 1599 C C . ARG A 1 212 ? -23.816 -0.234 -5.704 1.00 37.81 212 ARG A C 1
ATOM 1601 O O . ARG A 1 212 ? -24.278 -1.175 -6.340 1.00 37.81 212 ARG A O 1
ATOM 1608 N N . HIS A 1 213 ? -24.095 -0.032 -4.405 1.00 38.50 213 HIS A N 1
ATOM 1609 C CA . HIS A 1 213 ? -25.313 -0.433 -3.651 1.00 38.50 213 HIS A CA 1
ATOM 1610 C C . HIS A 1 213 ? -25.114 -1.198 -2.313 1.00 38.50 213 HIS A C 1
ATOM 1612 O O . HIS A 1 213 ? -25.890 -2.110 -2.019 1.00 38.50 213 HIS A O 1
ATOM 1618 N N . ALA A 1 214 ? -24.314 -0.704 -1.363 1.00 30.41 214 ALA A N 1
ATOM 1619 C CA . ALA A 1 214 ? -24.463 -1.073 0.062 1.00 30.41 214 ALA A CA 1
ATOM 1620 C C . ALA A 1 214 ? -25.711 -0.484 0.777 1.00 30.41 214 ALA A C 1
ATOM 1622 O O . ALA A 1 214 ? -25.737 -0.293 1.992 1.00 30.41 214 ALA A O 1
ATOM 1623 N N . ARG A 1 215 ? -26.847 -0.293 0.083 1.00 36.28 215 ARG A N 1
ATOM 1624 C CA . ARG A 1 215 ? -28.150 0.028 0.725 1.00 36.28 215 ARG A CA 1
ATOM 1625 C C . ARG A 1 215 ? -28.722 -1.119 1.584 1.00 36.28 215 ARG A C 1
ATOM 1627 O O . ARG A 1 215 ? -29.851 -1.011 2.062 1.00 36.28 215 ARG A O 1
ATOM 1634 N N . ARG A 1 216 ? -28.002 -2.234 1.766 1.00 39.19 216 ARG A N 1
ATOM 1635 C CA . ARG A 1 216 ? -28.515 -3.448 2.430 1.00 39.19 216 ARG A CA 1
ATOM 1636 C C . ARG A 1 216 ? -27.876 -3.790 3.780 1.00 39.19 216 ARG A C 1
ATOM 1638 O O . ARG A 1 216 ? -28.513 -4.532 4.522 1.00 39.19 216 ARG A O 1
ATOM 1645 N N . PHE A 1 217 ? -26.739 -3.209 4.169 1.00 36.44 217 PHE A N 1
ATOM 1646 C CA . PHE A 1 217 ? -26.095 -3.572 5.445 1.00 36.44 217 PHE A CA 1
ATOM 1647 C C . PHE A 1 217 ? -26.762 -2.915 6.675 1.00 36.44 217 PHE A C 1
ATOM 1649 O O . PHE A 1 217 ? -26.969 -3.557 7.704 1.00 36.44 217 PHE A O 1
ATOM 1656 N N . VAL A 1 218 ? -27.286 -1.692 6.525 1.00 35.47 218 VAL A N 1
ATOM 1657 C CA . VAL A 1 218 ? -28.013 -0.961 7.591 1.00 35.47 218 VAL A CA 1
ATOM 1658 C C . VAL A 1 218 ? -29.350 -1.633 7.976 1.00 35.47 218 VAL A C 1
ATOM 1660 O O . VAL A 1 218 ? -29.843 -1.503 9.101 1.00 35.47 218 VAL A O 1
ATOM 1663 N N . LYS A 1 219 ? -29.947 -2.430 7.077 1.00 33.22 219 LYS A N 1
ATOM 1664 C CA . LYS A 1 219 ? -31.217 -3.127 7.355 1.00 33.22 219 LYS A CA 1
ATOM 1665 C C . LYS A 1 219 ? -31.043 -4.429 8.150 1.00 33.22 219 LYS A C 1
ATOM 1667 O O . LYS A 1 219 ? -31.994 -4.855 8.796 1.00 33.22 219 LYS A O 1
ATOM 1672 N N . ALA A 1 220 ? -29.854 -5.035 8.139 1.00 30.91 220 ALA A N 1
ATOM 1673 C CA . ALA A 1 220 ? -29.567 -6.253 8.900 1.00 30.91 220 ALA A CA 1
ATOM 1674 C C . ALA A 1 220 ? -29.242 -5.950 10.376 1.00 30.91 220 ALA A C 1
ATOM 1676 O O . ALA A 1 220 ? -29.705 -6.653 11.273 1.00 30.91 220 ALA A O 1
ATOM 1677 N N . ILE A 1 221 ? -28.541 -4.843 10.642 1.00 31.84 221 ILE A N 1
ATOM 1678 C CA . ILE A 1 221 ? -28.144 -4.446 12.004 1.00 31.84 221 ILE A CA 1
ATOM 1679 C C . ILE A 1 221 ? -29.336 -3.897 12.809 1.00 31.84 221 ILE A C 1
ATOM 1681 O O . ILE A 1 221 ? -29.477 -4.196 13.995 1.00 31.84 221 ILE A O 1
ATOM 1685 N N . SER A 1 222 ? -30.280 -3.197 12.166 1.00 31.75 222 SER A N 1
ATOM 1686 C CA . SER A 1 222 ? -31.522 -2.751 12.829 1.00 31.75 222 SER A CA 1
ATOM 1687 C C . SER A 1 222 ? -32.438 -3.903 13.274 1.00 31.75 222 SER A C 1
ATOM 1689 O O . SER A 1 222 ? -33.153 -3.760 14.266 1.00 31.75 222 SER A O 1
ATOM 1691 N N . ALA A 1 223 ? -32.385 -5.063 12.608 1.00 34.97 223 ALA A N 1
ATOM 1692 C CA . ALA A 1 223 ? -33.099 -6.268 13.038 1.00 34.97 223 ALA A CA 1
ATOM 1693 C C . ALA A 1 223 ? -32.404 -6.967 14.220 1.00 34.97 223 ALA A C 1
ATOM 1695 O O . ALA A 1 223 ? -33.078 -7.511 15.093 1.00 34.97 223 ALA A O 1
ATOM 1696 N N . PHE A 1 224 ? -31.072 -6.897 14.287 1.00 26.83 224 PHE A N 1
ATOM 1697 C CA . PHE A 1 224 ? -30.282 -7.486 15.370 1.00 26.83 224 PHE A CA 1
ATOM 1698 C C . PHE A 1 224 ? -30.386 -6.673 16.674 1.00 26.83 224 PHE A C 1
ATOM 1700 O O . PHE A 1 224 ? -30.495 -7.233 17.763 1.00 26.83 224 PHE A O 1
ATOM 1707 N N . LEU A 1 225 ? -30.464 -5.343 16.569 1.00 28.22 225 LEU A N 1
ATOM 1708 C CA . LEU A 1 225 ? -30.599 -4.436 17.717 1.00 28.22 225 LEU A CA 1
ATOM 1709 C C . LEU A 1 225 ? -32.054 -4.246 18.193 1.00 28.22 225 LEU A C 1
ATOM 1711 O O . LEU A 1 225 ? -32.294 -3.729 19.285 1.00 28.22 225 LEU A O 1
ATOM 1715 N N . GLY A 1 226 ? -33.040 -4.727 17.426 1.00 29.53 226 GLY A N 1
ATOM 1716 C CA . GLY A 1 226 ? -34.455 -4.751 17.817 1.00 29.53 226 GLY A CA 1
ATOM 1717 C C . GLY A 1 226 ? -34.797 -5.739 18.945 1.00 29.53 226 GLY A C 1
ATOM 1718 O O . GLY A 1 226 ? -35.896 -5.669 19.493 1.00 29.53 226 GLY A O 1
ATOM 1719 N N . GLY A 1 227 ? -33.869 -6.627 19.327 1.00 28.61 227 GLY A N 1
ATOM 1720 C CA . GLY A 1 227 ? -34.057 -7.628 20.388 1.00 28.61 227 GLY A CA 1
ATOM 1721 C C . GLY A 1 227 ? -33.861 -7.121 21.824 1.00 28.61 227 GLY A C 1
ATOM 1722 O O . GLY A 1 227 ? -34.188 -7.834 22.766 1.00 28.61 227 GLY A O 1
ATOM 1723 N N . TYR A 1 228 ? -33.378 -5.890 22.027 1.00 29.38 228 TYR A N 1
ATOM 1724 C CA . TYR A 1 228 ? -33.053 -5.353 23.361 1.00 29.38 228 TYR A CA 1
ATOM 1725 C C . TYR A 1 228 ? -34.194 -4.572 24.042 1.00 29.38 228 TYR A C 1
ATOM 1727 O O . TYR A 1 228 ? -33.968 -3.760 24.941 1.00 29.38 228 TYR A O 1
ATOM 1735 N N . LYS A 1 229 ? -35.451 -4.815 23.649 1.00 40.53 229 LYS A N 1
ATOM 1736 C CA . LYS A 1 229 ? -36.640 -4.257 24.317 1.00 40.53 229 LYS A CA 1
ATOM 1737 C C . LYS A 1 229 ? -37.442 -5.329 25.054 1.00 40.53 229 LYS A C 1
ATOM 1739 O O . LYS A 1 229 ? -38.570 -5.611 24.680 1.00 40.53 229 LYS A O 1
ATOM 1744 N N . SER A 1 230 ? -36.900 -5.841 26.158 1.00 40.88 230 SER A N 1
ATOM 1745 C CA . SER A 1 230 ? -37.710 -6.338 27.284 1.00 40.88 230 SER A CA 1
ATOM 1746 C C . SER A 1 230 ? -36.831 -6.750 28.464 1.00 40.88 230 SER A C 1
ATOM 1748 O O . SER A 1 230 ? -36.627 -7.932 28.698 1.00 40.88 230 SER A O 1
ATOM 1750 N N . LEU A 1 231 ? -36.322 -5.774 29.218 1.00 34.22 231 LEU A N 1
ATOM 1751 C CA . LEU A 1 231 ? -35.940 -5.957 30.625 1.00 34.22 231 LEU A CA 1
ATOM 1752 C C . LEU A 1 231 ? -36.002 -4.600 31.343 1.00 34.22 231 LEU A C 1
ATOM 1754 O O . LEU A 1 231 ? -35.014 -4.003 31.755 1.00 34.22 231 LEU A O 1
ATOM 1758 N N . LYS A 1 232 ? -37.232 -4.091 31.441 1.00 39.34 232 LYS A N 1
ATOM 1759 C CA . LYS A 1 232 ? -37.679 -3.241 32.546 1.00 39.34 232 LYS A CA 1
ATOM 1760 C C . LYS A 1 232 ? -39.050 -3.740 32.990 1.00 39.34 232 LYS A C 1
ATOM 1762 O O . LYS A 1 232 ? -40.063 -3.340 32.418 1.00 39.34 232 LYS A O 1
ATOM 1767 N N . ARG A 1 233 ? -39.050 -4.614 33.990 1.00 40.31 233 ARG A N 1
ATOM 1768 C CA . ARG A 1 233 ? -39.870 -4.524 35.202 1.00 40.31 233 ARG A CA 1
ATOM 1769 C C . ARG A 1 233 ? -39.338 -5.509 36.224 1.00 40.31 233 ARG A C 1
ATOM 1771 O O . ARG A 1 233 ? -39.105 -6.666 35.823 1.00 40.31 233 ARG A O 1
#

Organism: Lymnaea stagnalis (NCBI:txid6523)

pLDDT: mean 74.03, std 20.65, range [26.83, 96.75]

Radius of gyration: 19.94 Å; chains: 1; bounding box: 61×40×53 Å

Sequence (233 aa):
MFKLVLALSFAAIFCECSLIRKDLLAKRSDSCSELMACSFPLSEVESGDAGALNELSDEAAYALFCQQVKTFKTCFDDTKSQCDQDGVLKAIEGQIAVADNICTPEGKEASFALAKSDCATDDVKRLEAQELMDACSLSFQFELEVAVITAMSNGQGLESFDFCPYLDQLNNCVVTGATDKCGDEFGSFLSQVWQTAAQPSFEQFGCEFQSRHARRFVKAISAFLGGYKSLKR

Secondary structure (DSSP, 8-state):
-HHHHHHHHHHHHHHHHTTS-GGGTTTTSSTTHHHHHTTHHHHHHHTSSS-HHHHTTSHHHHHHHHHHHHHHHHHHHHHGGG---HHHHHHHHHHHHHHHHHTSHHHHHHHHHGGGSHHHH-HHHHHHHHHHHHHHHHHHHHHHHHHHHHHHHTT--GGG---HHHHHHHHHHHHHHHHHHH-HHHHHHHHHHHHHHHHHHHHTTT---SSS--TTHHHHHHHHHTT------